Protein 3K0Z (pdb70)

Nearest PDB structures (foldseek):
  3k0z-assembly1_B  TM=1.005E+00  e=1.960E-31  Bacillus cereus ATCC 10987
  6hnm-assembly1_A  TM=8.916E-01  e=8.070E-10  Streptomyces antibioticus
  2bng-assembly1_B  TM=7.721E-01  e=1.526E-07  Mycobacterium tuberculosis H37Rv
  2bng-assembly1_C-2  TM=7.453E-01  e=5.748E-07  Mycobacterium tuberculosis H37Rv
  2k54-assembly1_A  TM=8.016E-01  e=1.352E-05  Agrobacterium fabrum str. C58

Solvent-accessible surface area: 13770 Å² total

Foldseek 3Di:
DADEDPPQDAPEEADPVQDNVRRNLVNLVVLLQVCLFPVPLVSLVVRAPQQEAEPAAPVPQDTGSVSSSVVSVVVCVQFVFKGKHWHYWYYDDQKIKTKMWMWGDGDPFIDIWIKIKIFGHDPSHTRYIYMDTPVVSRCVRNVNHD/DADEDPPQDAPEEEDVVADNVRRNLVNLVVLVQSCLFPVPLVSLVVRAPQQEAEPAQPPPQDGGSSSSNVVSVVVCVQFVNKGKHWHYWYYDDQKIKTKIWIWGDRPPFTAIWIKIKMFGHDPSHTRYIYMDIPVVSRCVRSVNHD

CATH classification: 3.10.450.50

B-factor: mean 25.44, std 9.12, range [4.64, 91.39]

Sequence (292 aa):
EVQLLKEPKPKKATIIDPSLSQKEATEVHAAQRFYAFWDTGKEELIPQTVTENNFFDHTLPKGRPQGTEEGLKFAAQNFRKIVPNIHCEIEDLLVVGDKVTARLSFTGTHNDKKIDFFAIDILHVKDGKITEDWHLEDNLTLKQQLGLIAEVQLLKEPKKPKATIDPSLSQKEATEVHAAQRFYAFWDTGKEELIPQTVTENFFDHTLPKGRPQGTEGLKFAAQNFRKIVPNIHCEIEDLLVVGDDKVTARLSFTGTHNDKKIDFFAIDILHVKKDGKITEDWHLEDNLTLKQQLGLIA

Radius of gyration: 19.05 Å; Cα contacts (8 Å, |Δi|>4): 603; chains: 2; bounding box: 42×52×50 Å

Secondary structure (DSSP, 8-state):
---PPP-------B-TTS-HHHHH--HHHHHHHHHHHH--GGGHHHHEEEEEEESSPPTTPPSSHHHHHHHHHHHHTT--SEEEEEEEEEEETTEEEEEEEEEEEETTEEEEEEEEEEEEEETTEEEEEEEEE-HHHHHHHTTS--/---PPP-------B-TTS-HHHHH--HHHHHHHHHHHH--TTHHHHHEEEEEEETT--TTPPSSHHHHHHHHHHHHHH-TT-EEEEEEEEEETTEEEEEEEEEEEETTEEEEEEEEEEEEEETTEEEEEEEEE-HHHHHHHTTS--

Structure (mmCIF, N/CA/C/O backbone):
data_3K0Z
#
_entry.id   3K0Z
#
_cell.length_a   37.829
_cell.length_b   77.414
_cell.length_c   109.020
_cell.angle_alpha   90.000
_cell.angle_beta   90.000
_cell.angle_gamma   90.000
#
_symmetry.space_group_name_H-M   'P 21 21 21'
#
loop_
_entity.id
_entity.type
_entity.pdbx_description
1 polymer 'Putative polyketide cyclase'
2 non-polymer '2-[N-CYCLOHEXYLAMINO]ETHANE SULFONIC ACID'
3 water water
#
loop_
_atom_site.group_PDB
_atom_site.id
_atom_site.type_symbol
_atom_site.label_atom_id
_atom_site.label_alt_id
_atom_site.label_comp_id
_atom_site.label_asym_id
_atom_site.label_entity_id
_atom_site.label_seq_id
_atom_site.pdbx_PDB_ins_code
_atom_site.Cartn_x
_atom_site.Cartn_y
_atom_site.Cartn_z
_atom_site.occupancy
_atom_site.B_iso_or_equiv
_atom_site.auth_seq_id
_atom_site.auth_comp_id
_atom_site.auth_asym_id
_atom_site.auth_atom_id
_atom_site.pdbx_PDB_model_num
ATOM 1 N N . GLU A 1 9 ? 29.745 67.875 27.681 1.00 45.50 28 GLU A N 1
ATOM 2 C CA . GLU A 1 9 ? 29.581 67.506 26.226 1.00 45.34 28 GLU A CA 1
ATOM 3 C C . GLU A 1 9 ? 28.723 66.267 25.945 1.00 41.32 28 GLU A C 1
ATOM 4 O O . GLU A 1 9 ? 28.720 65.302 26.708 1.00 41.41 28 GLU A O 1
ATOM 8 N N . VAL A 1 10 ? 28.020 66.291 24.820 1.00 36.88 29 VAL A N 1
ATOM 9 C CA . VAL A 1 10 ? 27.224 65.160 24.419 1.00 33.99 29 VAL A CA 1
ATOM 10 C C . VAL A 1 10 ? 28.010 64.268 23.456 1.00 29.85 29 VAL A C 1
ATOM 11 O O . VAL A 1 10 ? 28.573 64.713 22.461 1.00 25.03 29 VAL A O 1
ATOM 15 N N . GLN A 1 11 ? 27.997 62.980 23.743 1.00 26.29 30 GLN A N 1
ATOM 16 C CA . GLN A 1 11 ? 28.572 62.000 22.858 1.00 25.56 30 GLN A CA 1
ATOM 17 C C . GLN A 1 11 ? 27.515 61.615 21.831 1.00 25.76 30 GLN A C 1
ATOM 18 O O . GLN A 1 11 ? 26.493 60.980 22.169 1.00 25.64 30 GLN A O 1
ATOM 24 N N . LEU A 1 12 ? 27.762 61.992 20.580 1.00 22.00 31 LEU A N 1
ATOM 25 C CA . LEU A 1 12 ? 26.817 61.772 19.509 1.00 21.40 31 LEU A CA 1
ATOM 26 C C . LEU A 1 12 ? 26.803 60.332 19.024 1.00 21.19 31 LEU A C 1
ATOM 27 O O . LEU A 1 12 ? 27.831 59.645 19.078 1.00 20.90 31 LEU A O 1
ATOM 32 N N . LEU A 1 13 ? 25.642 59.905 18.513 1.00 19.62 32 LEU A N 1
ATOM 33 C CA . LEU A 1 13 ? 25.503 58.591 17.929 1.00 19.69 32 LEU A CA 1
ATOM 34 C C . LEU A 1 13 ? 26.152 58.599 16.553 1.00 21.37 32 LEU A C 1
ATOM 35 O O . LEU A 1 13 ? 26.050 59.573 15.785 1.00 19.63 32 LEU A O 1
ATOM 40 N N . LYS A 1 14 ? 26.887 57.531 16.277 1.00 24.97 33 LYS A N 1
ATOM 41 C CA . LYS A 1 14 ? 27.576 57.378 15.007 1.00 23.99 33 LYS A CA 1
ATOM 42 C C . LYS A 1 14 ? 26.593 56.833 14.002 1.00 24.00 33 LYS A C 1
ATOM 43 O O . LYS A 1 14 ? 25.540 56.293 14.353 1.00 24.35 33 LYS A O 1
ATOM 46 N N . GLU A 1 15 ? 26.916 57.074 12.735 1.00 22.93 34 GLU A N 1
ATOM 47 C CA . GLU A 1 15 ? 26.154 56.605 11.609 1.00 24.79 34 GLU A CA 1
ATOM 48 C C . GLU A 1 15 ? 24.725 57.197 11.523 1.00 22.10 34 GLU A C 1
ATOM 49 O O . GLU A 1 15 ? 23.846 56.608 10.919 1.00 23.97 34 GLU A O 1
ATOM 63 N N . PRO A 1 17 ? 22.880 61.425 11.303 1.00 19.30 36 PRO A N 1
ATOM 64 C CA . PRO A 1 17 ? 23.262 62.822 11.107 1.00 19.94 36 PRO A CA 1
ATOM 65 C C . PRO A 1 17 ? 23.777 63.485 12.378 1.00 20.36 36 PRO A C 1
ATOM 66 O O . PRO A 1 17 ? 23.168 63.302 13.449 1.00 21.08 36 PRO A O 1
ATOM 70 N N . LYS A 1 18 ? 24.919 64.169 12.258 1.00 20.28 37 LYS A N 1
ATOM 71 C CA . LYS A 1 18 ? 25.539 64.883 13.355 1.00 20.62 37 LYS A CA 1
ATOM 72 C C . LYS A 1 18 ? 25.326 66.368 13.204 1.00 21.73 37 LYS A C 1
ATOM 73 O O . LYS A 1 18 ? 25.545 66.950 12.139 1.00 22.87 37 LYS A O 1
ATOM 79 N N . PRO A 1 19 ? 24.851 67.002 14.266 1.00 23.11 38 PRO A N 1
ATOM 80 C CA . PRO A 1 19 ? 24.670 68.450 14.168 1.00 22.06 38 PRO A CA 1
ATOM 81 C C . PRO A 1 19 ? 25.965 69.168 13.859 1.00 21.71 38 PRO A C 1
ATOM 82 O O . PRO A 1 19 ? 26.993 68.846 14.444 1.00 22.49 38 PRO A O 1
ATOM 86 N N A LYS A 1 20 ? 25.916 70.119 12.926 0.50 21.31 39 LYS A N 1
ATOM 87 N N B LYS A 1 20 ? 25.893 70.135 12.952 0.50 20.63 39 LYS A N 1
ATOM 88 C CA A LYS A 1 20 ? 27.066 70.901 12.566 0.50 21.88 39 LYS A CA 1
ATOM 89 C CA B LYS A 1 20 ? 27.024 70.901 12.534 0.50 20.40 39 LYS A CA 1
ATOM 90 C C A LYS A 1 20 ? 27.356 71.964 13.625 0.50 21.02 39 LYS A C 1
ATOM 91 C C B LYS A 1 20 ? 27.322 72.032 13.543 0.50 20.33 39 LYS A C 1
ATOM 92 O O A LYS A 1 20 ? 28.504 72.387 13.772 0.50 19.70 39 LYS A O 1
ATOM 93 O O B LYS A 1 20 ? 28.436 72.563 13.580 0.50 18.85 39 LYS A O 1
ATOM 104 N N . ALA A 1 21 ? 26.318 72.394 14.337 1.00 20.39 40 ALA A N 1
ATOM 105 C CA . ALA A 1 21 ? 26.428 73.358 15.452 1.00 21.25 40 ALA A CA 1
ATOM 106 C C . ALA A 1 21 ? 25.356 72.988 16.476 1.00 20.70 40 ALA A C 1
ATOM 107 O O . ALA A 1 21 ? 24.310 72.432 16.117 1.00 22.09 40 ALA A O 1
ATOM 117 N N . THR A 1 23 ? 23.686 74.273 20.565 1.00 18.41 42 THR A N 1
ATOM 118 C CA . THR A 1 23 ? 23.648 74.992 21.798 1.00 19.82 42 THR A CA 1
ATOM 119 C C . THR A 1 23 ? 22.808 74.177 22.795 1.00 20.84 42 THR A C 1
ATOM 120 O O . THR A 1 23 ? 21.624 73.879 22.560 1.00 19.94 42 THR A O 1
ATOM 124 N N A ILE A 1 24 ? 23.430 73.805 23.905 0.50 20.42 43 ILE A N 1
ATOM 125 N N B ILE A 1 24 ? 23.446 73.815 23.905 0.50 21.22 43 ILE A N 1
ATOM 126 C CA A ILE A 1 24 ? 22.742 73.058 24.944 0.50 18.03 43 ILE A CA 1
ATOM 127 C CA B ILE A 1 24 ? 22.866 73.007 24.981 0.50 19.78 43 ILE A CA 1
ATOM 128 C C A ILE A 1 24 ? 22.685 73.804 26.282 0.50 20.24 43 ILE A C 1
ATOM 129 C C B ILE A 1 24 ? 22.694 73.854 26.271 0.50 21.02 43 ILE A C 1
ATOM 130 O O A ILE A 1 24 ? 23.703 74.228 26.828 0.50 20.29 43 ILE A O 1
ATOM 131 O O B ILE A 1 24 ? 23.658 74.441 26.756 0.50 21.54 43 ILE A O 1
ATOM 140 N N . ASP A 1 25 ? 21.466 73.926 26.789 1.00 19.02 44 ASP A N 1
ATOM 141 C CA . ASP A 1 25 ? 21.153 74.495 28.119 1.00 19.69 44 ASP A CA 1
ATOM 142 C C . ASP A 1 25 ? 22.077 73.825 29.153 1.00 21.19 44 ASP A C 1
ATOM 143 O O . ASP A 1 25 ? 22.027 72.617 29.316 1.00 20.09 44 ASP A O 1
ATOM 148 N N . PRO A 1 26 ? 22.945 74.606 29.814 1.00 19.38 45 PRO A N 1
ATOM 149 C CA . PRO A 1 26 ? 23.896 74.097 30.809 1.00 21.21 45 PRO A CA 1
ATOM 150 C C . PRO A 1 26 ? 23.294 73.439 32.036 1.00 20.26 45 PRO A C 1
ATOM 151 O O . PRO A 1 26 ? 23.973 72.691 32.724 1.00 19.45 45 PRO A O 1
ATOM 155 N N . SER A 1 27 ? 22.022 73.701 32.284 1.00 21.42 46 SER A N 1
ATOM 156 C CA . SER A 1 27 ? 21.339 73.197 33.440 1.00 21.95 46 SER A CA 1
ATOM 157 C C . SER A 1 27 ? 20.896 71.765 33.231 1.00 19.71 46 SER A C 1
ATOM 158 O O . SER A 1 27 ? 20.639 71.083 34.199 1.00 22.56 46 SER A O 1
ATOM 161 N N . LEU A 1 28 ? 20.834 71.289 31.987 1.00 21.14 47 LEU A N 1
ATOM 162 C CA . LEU A 1 28 ? 20.463 69.891 31.730 1.00 18.87 47 LEU A CA 1
ATOM 163 C C . LEU A 1 28 ? 21.626 68.991 32.167 1.00 19.77 47 LEU A C 1
ATOM 164 O O . LEU A 1 28 ? 22.776 69.324 31.932 1.00 15.96 47 LEU A O 1
ATOM 169 N N . SER A 1 29 ? 21.320 67.865 32.804 1.00 18.40 48 SER A N 1
ATOM 170 C CA . SER A 1 29 ? 22.332 66.874 33.124 1.00 18.44 48 SER A CA 1
ATOM 171 C C . SER A 1 29 ? 22.867 66.283 31.825 1.00 17.40 48 SER A C 1
ATOM 172 O O . SER A 1 29 ? 22.212 66.330 30.766 1.00 16.31 48 SER A O 1
ATOM 175 N N . GLN A 1 30 ? 24.057 65.712 31.894 1.00 18.21 49 GLN A N 1
ATOM 176 C CA . GLN A 1 30 ? 24.592 65.015 30.734 1.00 17.44 49 GLN A CA 1
ATOM 177 C C . GLN A 1 30 ? 23.624 64.031 30.146 1.00 15.70 49 GLN A C 1
ATOM 178 O O . GLN A 1 30 ? 23.506 63.947 28.937 1.00 16.01 49 GLN A O 1
ATOM 184 N N . LYS A 1 31 ? 23.004 63.228 30.999 1.00 18.55 50 LYS A N 1
ATOM 185 C CA . LYS A 1 31 ? 22.056 62.233 30.545 1.00 18.45 50 LYS A CA 1
ATOM 186 C C . LYS A 1 31 ? 20.860 62.907 29.895 1.00 20.24 50 LYS A C 1
ATOM 187 O O . LYS A 1 31 ? 20.433 62.475 28.828 1.00 18.13 50 LYS A O 1
ATOM 193 N N . GLU A 1 32 ? 20.318 63.964 30.498 1.00 19.33 51 GLU A N 1
ATOM 194 C CA . GLU A 1 32 ? 19.138 64.636 29.866 1.00 21.32 51 GLU A CA 1
ATOM 195 C C . GLU A 1 32 ? 19.492 65.230 28.516 1.00 18.61 51 GLU A C 1
ATOM 196 O O . GLU A 1 32 ? 18.753 65.099 27.529 1.00 23.44 51 GLU A O 1
ATOM 202 N N . ALA A 1 33 ? 20.620 65.908 28.442 1.00 17.53 52 ALA A N 1
ATOM 203 C CA . ALA A 1 33 ? 21.038 66.502 27.163 1.00 15.75 52 ALA A CA 1
ATOM 204 C C . ALA A 1 33 ? 21.275 65.428 26.081 1.00 18.55 52 ALA A C 1
ATOM 205 O O . ALA A 1 33 ? 20.892 65.604 24.921 1.00 20.20 52 ALA A O 1
ATOM 207 N N . THR A 1 34 ? 21.886 64.327 26.473 1.00 19.85 53 THR A N 1
ATOM 208 C CA . THR A 1 34 ? 22.236 63.254 25.526 1.00 21.97 53 THR A CA 1
ATOM 209 C C . THR A 1 34 ? 20.984 62.592 24.979 1.00 23.17 53 THR A C 1
ATOM 210 O O . THR A 1 34 ? 20.901 62.311 23.791 1.00 23.71 53 THR A O 1
ATOM 214 N N . GLU A 1 35 ? 19.998 62.331 25.837 1.00 23.49 54 GLU A N 1
ATOM 215 C CA . GLU A 1 35 ? 18.823 61.657 25.312 1.00 24.33 54 GLU A CA 1
ATOM 216 C C . GLU A 1 35 ? 17.978 62.560 24.355 1.00 22.72 54 GLU A C 1
ATOM 217 O O . GLU A 1 35 ? 17.342 62.080 23.419 1.00 21.96 54 GLU A O 1
ATOM 231 N N . VAL A 1 37 ? 19.420 64.973 22.373 1.00 18.30 56 VAL A N 1
ATOM 232 C CA . VAL A 1 37 ? 20.213 65.055 21.126 1.00 18.25 56 VAL A CA 1
ATOM 233 C C . VAL A 1 37 ? 20.062 63.748 20.333 1.00 18.45 56 VAL A C 1
ATOM 234 O O . VAL A 1 37 ? 19.855 63.771 19.126 1.00 18.19 56 VAL A O 1
ATOM 238 N N . HIS A 1 38 ? 20.108 62.608 21.024 1.00 17.84 57 HIS A N 1
ATOM 239 C CA . HIS A 1 38 ? 19.975 61.313 20.382 1.00 16.96 57 HIS A CA 1
ATOM 240 C C . HIS A 1 38 ? 18.599 61.141 19.747 1.00 19.96 57 HIS A C 1
ATOM 241 O O . HIS A 1 38 ? 18.496 60.560 18.687 1.00 21.11 57 HIS A O 1
ATOM 248 N N . ALA A 1 39 ? 17.551 61.655 20.363 1.00 18.83 58 ALA A N 1
ATOM 249 C CA . ALA A 1 39 ? 16.214 61.550 19.743 1.00 20.37 58 ALA A CA 1
ATOM 250 C C . ALA A 1 39 ? 16.211 62.342 18.451 1.00 18.59 58 ALA A C 1
ATOM 251 O O . ALA A 1 39 ? 15.666 61.918 17.427 1.00 19.10 58 ALA A O 1
ATOM 253 N N . ALA A 1 40 ? 16.831 63.507 18.488 1.00 19.96 59 ALA A N 1
ATOM 254 C CA . ALA A 1 40 ? 16.933 64.341 17.272 1.00 19.64 59 ALA A CA 1
ATOM 255 C C . ALA A 1 40 ? 17.723 63.619 16.215 1.00 21.39 59 ALA A C 1
ATOM 256 O O . ALA A 1 40 ? 17.310 63.604 15.081 1.00 16.82 59 ALA A O 1
ATOM 258 N N . GLN A 1 41 ? 18.849 62.997 16.588 1.00 21.38 60 GLN A N 1
ATOM 259 C CA . GLN A 1 41 ? 19.658 62.289 15.615 1.00 21.73 60 GLN A CA 1
ATOM 260 C C . GLN A 1 41 ? 18.874 61.147 14.947 1.00 18.37 60 GLN A C 1
ATOM 261 O O . GLN A 1 41 ? 18.947 60.967 13.719 1.00 20.79 60 GLN A O 1
ATOM 267 N N . ARG A 1 42 ? 18.109 60.397 15.745 1.00 21.54 61 ARG A N 1
ATOM 268 C CA . ARG A 1 42 ? 17.330 59.272 15.217 1.00 18.10 61 ARG A CA 1
ATOM 269 C C . ARG A 1 42 ? 16.214 59.771 14.344 1.00 17.49 61 ARG A C 1
ATOM 270 O O . ARG A 1 42 ? 15.884 59.145 13.376 1.00 17.38 61 ARG A O 1
ATOM 278 N N . PHE A 1 43 ? 15.592 60.876 14.724 1.00 17.99 62 PHE A N 1
ATOM 279 C CA . PHE A 1 43 ? 14.529 61.460 13.956 1.00 18.42 62 PHE A CA 1
ATOM 280 C C . PHE A 1 43 ? 15.068 61.894 12.588 1.00 20.06 62 PHE A C 1
ATOM 281 O O . PHE A 1 43 ? 14.447 61.587 11.559 1.00 16.78 62 PHE A O 1
ATOM 289 N N . TYR A 1 44 ? 16.211 62.578 12.542 1.00 19.68 63 TYR A N 1
ATOM 290 C CA . TYR A 1 44 ? 16.759 62.963 11.220 1.00 17.83 63 TYR A CA 1
ATOM 291 C C . TYR A 1 44 ? 17.437 61.790 10.476 1.00 17.46 63 TYR A C 1
ATOM 292 O O . TYR A 1 44 ? 17.480 61.821 9.245 1.00 18.25 63 TYR A O 1
ATOM 301 N N . ALA A 1 45 ? 17.911 60.765 11.184 1.00 19.40 64 ALA A N 1
ATOM 302 C CA . ALA A 1 45 ? 18.303 59.488 10.523 1.00 18.59 64 ALA A CA 1
ATOM 303 C C . ALA A 1 45 ? 17.107 58.881 9.771 1.00 20.63 64 ALA A C 1
ATOM 304 O O . ALA A 1 45 ? 17.255 58.390 8.664 1.00 18.97 64 ALA A O 1
ATOM 306 N N . PHE A 1 46 ? 15.928 58.917 10.386 1.00 20.12 65 PHE A N 1
ATOM 307 C CA . PHE A 1 46 ? 14.761 58.397 9.739 1.00 19.35 65 PHE A CA 1
ATOM 308 C C . PHE A 1 46 ? 14.461 59.226 8.486 1.00 19.94 65 PHE A C 1
ATOM 309 O O . PHE A 1 46 ? 14.262 58.683 7.405 1.00 21.57 65 PHE A O 1
ATOM 317 N N . TRP A 1 47 ? 14.429 60.546 8.613 1.00 20.69 66 TRP A N 1
ATOM 318 C CA . TRP A 1 47 ? 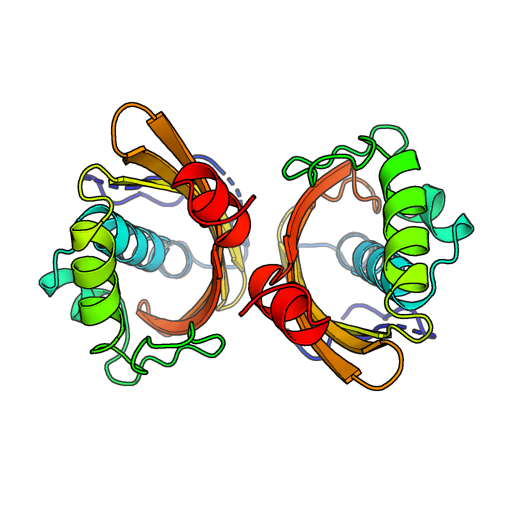14.172 61.359 7.419 1.00 19.48 66 TRP A CA 1
ATOM 319 C C . TRP A 1 47 ? 15.247 61.155 6.362 1.00 23.66 66 TRP A C 1
ATOM 320 O O . TRP A 1 47 ? 14.938 61.222 5.167 1.00 21.86 66 TRP A O 1
ATOM 331 N N . ASP A 1 48 ? 16.495 60.900 6.772 1.00 19.26 67 ASP A N 1
ATOM 332 C CA . ASP A 1 48 ? 17.553 60.680 5.783 1.00 20.71 67 ASP A CA 1
ATOM 333 C C . ASP A 1 48 ? 17.442 59.312 5.104 1.00 22.61 67 ASP A C 1
ATOM 334 O O . ASP A 1 48 ? 17.757 59.190 3.926 1.00 22.78 67 ASP A O 1
ATOM 339 N N . THR A 1 49 ? 16.989 58.296 5.845 1.00 23.01 68 THR A N 1
ATOM 340 C CA . THR A 1 49 ? 17.011 56.905 5.386 1.00 23.93 68 THR A CA 1
ATOM 341 C C . THR A 1 49 ? 15.672 56.233 5.076 1.00 24.18 68 THR A C 1
ATOM 342 O O . THR A 1 49 ? 15.620 55.303 4.250 1.00 20.41 68 THR A O 1
ATOM 346 N N . GLY A 1 50 ? 14.599 56.667 5.724 1.00 24.51 69 GLY A N 1
ATOM 347 C CA . GLY A 1 50 ? 13.321 55.968 5.611 1.00 22.00 69 GLY A CA 1
ATOM 348 C C . GLY A 1 50 ? 13.272 54.662 6.386 1.00 21.18 69 GLY A C 1
ATOM 349 O O . GLY A 1 50 ? 12.352 53.893 6.191 1.00 19.95 69 GLY A O 1
ATOM 350 N N . LYS A 1 51 ? 14.245 54.378 7.252 1.00 22.67 70 LYS A N 1
ATOM 351 C CA . LYS A 1 51 ? 14.248 53.114 8.022 1.00 21.41 70 LYS A CA 1
ATOM 352 C C . LYS A 1 51 ? 13.179 53.142 9.105 1.00 20.56 70 LYS A C 1
ATOM 353 O O . LYS A 1 51 ? 13.385 53.748 10.188 1.00 21.13 70 LYS A O 1
ATOM 356 N N . GLU A 1 52 ? 12.039 52.509 8.828 1.00 21.43 71 GLU A N 1
ATOM 357 C CA . GLU A 1 52 ? 10.882 52.548 9.737 1.00 20.63 71 GLU A CA 1
ATOM 358 C C . GLU A 1 52 ? 11.109 51.962 11.131 1.00 21.49 71 GLU A C 1
ATOM 359 O O . GLU A 1 52 ? 10.429 52.348 12.057 1.00 21.74 71 GLU A O 1
ATOM 365 N N . GLU A 1 53 ? 12.105 51.097 11.294 1.00 19.06 72 GLU A N 1
ATOM 366 C CA . GLU A 1 53 ? 12.409 50.550 12.606 1.00 19.35 72 GLU A CA 1
ATOM 367 C C . GLU A 1 53 ? 12.909 51.630 13.587 1.00 18.74 72 GLU A C 1
ATOM 368 O O . GLU A 1 53 ? 12.876 51.427 14.794 1.00 17.41 72 GLU A O 1
ATOM 374 N N . LEU A 1 54 ? 13.323 52.782 13.072 1.00 17.98 73 LEU A N 1
ATOM 375 C CA . LEU A 1 54 ? 13.738 53.916 13.933 1.00 17.92 73 LEU A CA 1
ATOM 376 C C . LEU A 1 54 ? 12.561 54.558 14.638 1.00 17.69 73 LEU A C 1
ATOM 377 O O . LEU A 1 54 ? 12.674 55.135 15.744 1.00 17.80 73 LEU A O 1
ATOM 382 N N . ILE A 1 55 ? 11.407 54.506 14.008 1.00 19.85 74 ILE A N 1
ATOM 383 C CA . ILE A 1 55 ? 10.242 55.235 14.551 1.00 18.91 74 ILE A CA 1
ATOM 384 C C . ILE A 1 55 ? 9.893 54.918 16.019 1.00 18.91 74 ILE A C 1
ATOM 385 O O . ILE A 1 55 ? 9.846 55.816 16.861 1.00 21.55 74 ILE A O 1
ATOM 390 N N . PRO A 1 56 ? 9.669 53.654 16.353 1.00 20.90 75 PRO A N 1
ATOM 391 C CA . PRO A 1 56 ? 9.411 53.410 17.749 1.00 21.10 75 PRO A CA 1
ATOM 392 C C . PRO A 1 56 ? 10.590 53.666 18.695 1.00 21.14 75 PRO A C 1
ATOM 393 O O . PRO A 1 56 ? 10.398 53.667 19.914 1.00 19.87 75 PRO A O 1
ATOM 397 N N . GLN A 1 57 ? 11.803 53.855 18.177 1.00 18.70 76 GLN A N 1
ATOM 398 C CA . GLN A 1 57 ? 12.899 54.192 19.065 1.00 19.01 76 GLN A CA 1
ATOM 399 C C . GLN A 1 57 ? 12.986 55.703 19.258 1.00 21.30 76 GLN A C 1
ATOM 400 O O . GLN A 1 57 ? 13.779 56.174 20.071 1.00 20.77 76 GLN A O 1
ATOM 406 N N . THR A 1 58 ? 12.190 56.460 18.496 1.00 21.91 77 THR A N 1
ATOM 407 C CA . THR A 1 58 ? 12.379 57.916 18.392 1.00 20.70 77 THR A CA 1
ATOM 408 C C . THR A 1 58 ? 11.182 58.738 18.855 1.00 20.54 77 THR A C 1
ATOM 409 O O . THR A 1 58 ? 11.367 59.760 19.544 1.00 17.45 77 THR A O 1
ATOM 413 N N . VAL A 1 59 ? 9.982 58.309 18.471 1.00 18.33 78 VAL A N 1
ATOM 414 C CA . VAL A 1 59 ? 8.752 58.991 18.834 1.00 20.41 78 VAL A CA 1
ATOM 415 C C . VAL A 1 59 ? 7.845 58.094 19.676 1.00 20.85 78 VAL A C 1
ATOM 416 O O . VAL A 1 59 ? 7.954 56.882 19.615 1.00 18.71 78 VAL A O 1
ATOM 420 N N . THR A 1 60 ? 6.965 58.700 20.469 1.00 21.58 79 THR A N 1
ATOM 421 C CA . THR A 1 60 ? 6.039 57.943 21.296 1.00 22.17 79 THR A CA 1
ATOM 422 C C . THR A 1 60 ? 4.915 57.443 20.407 1.00 22.91 79 THR A C 1
ATOM 423 O O . THR A 1 60 ? 4.664 57.971 19.320 1.00 21.32 79 THR A O 1
ATOM 427 N N . GLU A 1 61 ? 4.201 56.429 20.877 1.00 21.20 80 GLU A N 1
ATOM 428 C CA . GLU A 1 61 ? 3.203 55.793 20.011 1.00 21.77 80 GLU A CA 1
ATOM 429 C C . GLU A 1 61 ? 2.091 56.764 19.650 1.00 21.43 80 GLU A C 1
ATOM 430 O O . GLU A 1 61 ? 1.497 56.616 18.617 1.00 21.55 80 GLU A O 1
ATOM 433 N N A ASN A 1 62 ? 1.864 57.760 20.510 0.50 20.41 81 ASN A N 1
ATOM 434 N N B ASN A 1 62 ? 1.833 57.732 20.521 0.50 21.32 81 ASN A N 1
ATOM 435 C CA A ASN A 1 62 ? 0.852 58.794 20.327 0.50 20.76 81 ASN A CA 1
ATOM 436 C CA B ASN A 1 62 ? 0.823 58.764 20.303 0.50 22.15 81 ASN A CA 1
ATOM 437 C C A ASN A 1 62 ? 1.387 60.118 19.784 0.50 20.99 81 ASN A C 1
ATOM 438 C C B ASN A 1 62 ? 1.389 60.110 19.801 0.50 21.82 81 ASN A C 1
ATOM 439 O O A ASN A 1 62 ? 0.753 61.169 19.955 0.50 20.43 81 ASN A O 1
ATOM 440 O O B ASN A 1 62 ? 0.783 61.165 20.028 0.50 21.36 81 ASN A O 1
ATOM 449 N N . PHE A 1 63 ? 2.540 60.052 19.114 1.00 19.97 82 PHE A N 1
ATOM 450 C CA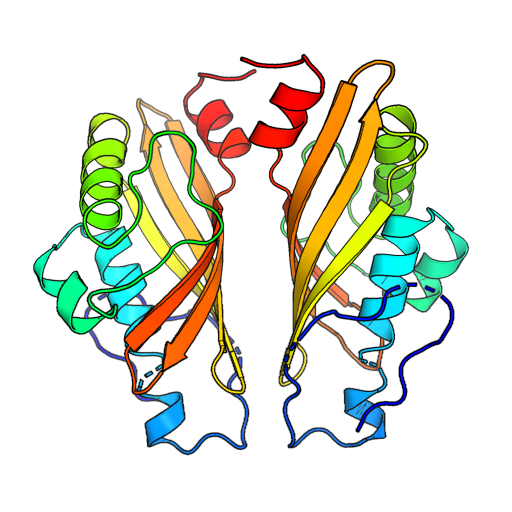 . PHE A 1 63 ? 3.168 61.215 18.465 1.00 20.47 82 PHE A CA 1
ATOM 451 C C . PHE A 1 63 ? 2.175 62.058 17.659 1.00 18.67 82 PHE A C 1
ATOM 452 O O . PHE A 1 63 ? 1.375 61.509 16.906 1.00 17.25 82 PHE A O 1
ATOM 460 N N . PHE A 1 64 ? 2.237 63.378 17.814 1.00 16.56 83 PHE A N 1
ATOM 461 C CA . PHE A 1 64 ? 1.266 64.271 17.207 1.00 17.95 83 PHE A CA 1
ATOM 462 C C . PHE A 1 64 ? 1.970 65.473 16.537 1.00 19.25 83 PHE A C 1
ATOM 463 O O . PHE A 1 64 ? 2.762 66.214 17.167 1.00 19.56 83 PHE A O 1
ATOM 471 N N . ASP A 1 65 ? 1.710 65.624 15.248 1.00 19.53 84 ASP A N 1
ATOM 472 C CA . ASP A 1 65 ? 2.237 66.732 14.462 1.00 19.77 84 ASP A CA 1
ATOM 473 C C . ASP A 1 65 ? 1.200 67.853 14.522 1.00 18.07 84 ASP A C 1
ATOM 474 O O . ASP A 1 65 ? 0.062 67.716 14.033 1.00 18.50 84 ASP A O 1
ATOM 479 N N . HIS A 1 66 ? 1.577 68.958 15.150 1.00 18.59 85 HIS A N 1
ATOM 480 C CA . HIS A 1 66 ? 0.728 70.131 15.197 1.00 19.63 85 HIS A CA 1
ATOM 481 C C . HIS A 1 66 ? 0.653 70.917 13.912 1.00 23.24 85 HIS A C 1
ATOM 482 O O . HIS A 1 66 ? -0.171 71.817 13.816 1.00 21.95 85 HIS A O 1
ATOM 489 N N . THR A 1 67 ? 1.504 70.607 12.931 1.00 22.31 86 THR A N 1
ATOM 490 C CA . THR A 1 67 ? 1.583 71.403 11.708 1.00 20.31 86 THR A CA 1
ATOM 491 C C . THR A 1 67 ? 1.640 70.446 10.499 1.00 21.20 86 THR A C 1
ATOM 492 O O . THR A 1 67 ? 2.591 70.419 9.738 1.00 21.97 86 THR A O 1
ATOM 496 N N . LEU A 1 68 ? 0.571 69.683 10.332 1.00 21.81 87 LEU A N 1
ATOM 497 C CA . LEU A 1 68 ? 0.577 68.524 9.469 1.00 23.81 87 LEU A CA 1
ATOM 498 C C . LEU A 1 68 ? 0.450 68.992 8.043 1.00 27.63 87 LEU A C 1
ATOM 499 O O . LEU A 1 68 ? -0.508 69.679 7.747 1.00 29.88 87 LEU A O 1
ATOM 504 N N . PRO A 1 69 ? 1.448 68.705 7.163 1.00 30.90 88 PRO A N 1
ATOM 505 C CA . PRO A 1 69 ? 1.293 69.068 5.745 1.00 33.52 88 PRO A CA 1
ATOM 506 C C . PRO A 1 69 ? 0.002 68.525 5.122 1.00 34.63 88 PRO A C 1
ATOM 507 O O . PRO A 1 69 ? -0.511 67.482 5.567 1.00 31.68 88 PRO A O 1
ATOM 511 N N . LYS A 1 70 ? -0.577 69.259 4.157 1.00 38.21 89 LYS A N 1
ATOM 512 C CA . LYS A 1 70 ? -1.841 68.791 3.561 1.00 38.81 89 LYS A CA 1
ATOM 513 C C . LYS A 1 70 ? -1.519 67.454 2.911 1.00 37.38 89 LYS A C 1
ATOM 514 O O . LYS A 1 70 ? -0.480 67.325 2.231 1.00 37.82 89 LYS A O 1
ATOM 516 N N . GLY A 1 71 ? -2.373 66.469 3.175 1.00 36.23 90 GLY A N 1
ATOM 517 C CA . GLY A 1 71 ? -2.208 65.136 2.615 1.00 36.62 90 GLY A CA 1
ATOM 518 C C . GLY A 1 71 ? -1.456 64.160 3.513 1.00 35.66 90 GLY A C 1
ATOM 519 O O . GLY A 1 71 ? -1.539 62.944 3.309 1.00 37.13 90 GLY A O 1
ATOM 520 N N . ARG A 1 72 ? -0.709 64.664 4.491 1.00 29.52 91 ARG A N 1
ATOM 521 C CA . ARG A 1 72 ? 0.022 63.770 5.369 1.00 26.56 91 ARG A CA 1
ATOM 522 C C . ARG A 1 72 ? -0.918 63.278 6.471 1.00 25.36 91 ARG A C 1
ATOM 523 O O . ARG A 1 72 ? -1.553 64.078 7.124 1.00 26.56 91 ARG A O 1
ATOM 531 N N . PRO A 1 73 ? -1.009 61.954 6.669 1.00 26.49 92 PRO A N 1
ATOM 532 C CA . PRO A 1 73 ? -1.750 61.416 7.797 1.00 23.65 92 PRO A CA 1
ATOM 533 C C . PRO A 1 73 ? -1.159 61.850 9.135 1.00 24.35 92 PRO A C 1
ATOM 534 O O . PRO A 1 73 ? 0.048 62.054 9.247 1.00 20.95 92 PRO A O 1
ATOM 538 N N . GLN A 1 74 ? -2.001 61.945 10.151 1.00 22.00 93 GLN A N 1
ATOM 539 C CA . GLN A 1 74 ? -1.520 62.247 11.494 1.00 23.53 93 GLN A CA 1
ATOM 540 C C . GLN A 1 74 ? -0.762 61.031 12.051 1.00 24.60 93 GLN A C 1
ATOM 541 O O . GLN A 1 74 ? -0.981 59.901 11.609 1.00 24.54 93 GLN A O 1
ATOM 547 N N . GLY A 1 75 ? 0.176 61.289 12.961 1.00 20.95 94 GLY A N 1
ATOM 548 C CA . GLY A 1 75 ? 0.823 60.244 13.748 1.00 19.68 94 GLY A CA 1
ATOM 549 C C . GLY A 1 75 ? 1.991 59.521 13.136 1.00 19.65 94 GLY A C 1
ATOM 550 O O . GLY A 1 75 ? 2.519 59.909 12.080 1.00 19.70 94 GLY A O 1
ATOM 551 N N . THR A 1 76 ? 2.364 58.422 13.779 1.00 18.69 95 THR A N 1
ATOM 552 C CA . THR A 1 76 ? 3.460 57.604 13.280 1.00 18.79 95 THR A CA 1
ATOM 553 C C . THR A 1 76 ? 3.208 57.088 11.846 1.00 18.41 95 THR A C 1
ATOM 554 O O . THR A 1 76 ? 4.145 57.017 11.063 1.00 20.94 95 THR A O 1
ATOM 558 N N A GLU A 1 77 ? 1.959 56.786 11.484 0.70 18.15 96 GLU A N 1
ATOM 559 N N B GLU A 1 77 ? 1.960 56.754 11.520 0.30 18.08 96 GLU A N 1
ATOM 560 C CA A GLU A 1 77 ? 1.676 56.266 10.153 0.70 19.62 96 GLU A CA 1
ATOM 561 C CA B GLU A 1 77 ? 1.604 56.277 10.185 0.30 18.05 96 GLU A CA 1
ATOM 562 C C A GLU A 1 77 ? 1.963 57.337 9.088 0.70 20.19 96 GLU A C 1
ATOM 563 C C B GLU A 1 77 ? 1.965 57.326 9.116 0.30 18.93 96 GLU A C 1
ATOM 564 O O A GLU A 1 77 ? 2.319 57.023 7.946 0.70 19.30 96 GLU A O 1
ATOM 565 O O B GLU A 1 77 ? 2.341 56.986 7.991 0.30 18.58 96 GLU A O 1
ATOM 576 N N . GLY A 1 78 ? 1.857 58.597 9.488 1.00 18.37 97 GLY A N 1
ATOM 577 C CA . GLY A 1 78 ? 2.166 59.729 8.609 1.00 19.62 97 GLY A CA 1
ATOM 578 C C . GLY A 1 78 ? 3.649 59.947 8.386 1.00 18.61 97 GLY A C 1
ATOM 579 O O . GLY A 1 78 ? 4.045 60.494 7.345 1.00 18.29 97 GLY A O 1
ATOM 580 N N . LEU A 1 79 ? 4.473 59.559 9.359 1.00 17.32 98 LEU A N 1
ATOM 581 C CA . LEU A 1 79 ? 5.910 59.592 9.179 1.00 18.50 98 LEU A CA 1
ATOM 582 C C . LEU A 1 79 ? 6.351 58.594 8.079 1.00 19.60 98 LEU A C 1
ATOM 583 O O . LEU A 1 79 ? 7.180 58.887 7.225 1.00 20.59 98 LEU A O 1
ATOM 588 N N . LYS A 1 80 ? 5.790 57.408 8.152 1.0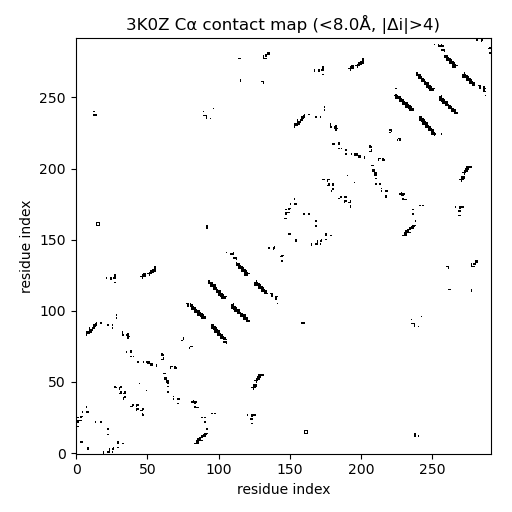0 20.58 99 LYS A N 1
ATOM 589 C CA . LYS A 1 80 ? 6.033 56.353 7.158 1.00 20.31 99 LYS A CA 1
ATOM 590 C C . LYS A 1 80 ? 5.544 56.753 5.777 1.00 19.31 99 LYS A C 1
ATOM 591 O O . LYS A 1 80 ? 6.200 56.479 4.763 1.00 20.39 99 LYS A O 1
ATOM 597 N N . PHE A 1 81 ? 4.362 57.355 5.739 1.00 20.37 100 PHE A N 1
ATOM 598 C CA . PHE A 1 81 ? 3.793 57.834 4.479 1.00 20.11 100 PHE A CA 1
ATOM 599 C C . PHE A 1 81 ? 4.696 58.850 3.803 1.00 17.03 100 PHE A C 1
ATOM 600 O O . PHE A 1 81 ? 5.022 58.707 2.637 1.00 18.70 100 PHE A O 1
ATOM 608 N N . ALA A 1 82 ? 5.121 59.855 4.556 1.00 17.54 101 ALA A N 1
ATOM 609 C CA . ALA A 1 82 ? 5.913 60.967 4.050 1.00 18.53 101 ALA A CA 1
ATOM 610 C C . ALA A 1 82 ? 7.270 60.552 3.472 1.00 19.70 101 ALA A C 1
ATOM 611 O O . ALA A 1 82 ? 7.690 61.064 2.407 1.00 19.05 101 ALA A O 1
ATOM 613 N N . ALA A 1 83 ? 7.955 59.662 4.167 1.00 18.61 102 ALA A N 1
ATOM 614 C CA . ALA A 1 83 ? 9.260 59.169 3.734 1.00 20.53 102 ALA A CA 1
ATOM 615 C C . ALA A 1 83 ? 9.147 58.459 2.370 1.00 23.33 102 ALA A C 1
ATOM 616 O O . ALA A 1 83 ? 9.945 58.695 1.475 1.00 20.58 102 ALA A O 1
ATOM 618 N N . GLN A 1 84 ? 8.146 57.599 2.220 1.00 23.94 103 GLN A N 1
ATOM 619 C CA . GLN A 1 84 ? 7.946 56.858 0.981 1.00 24.32 103 GLN A CA 1
ATOM 620 C C . GLN A 1 84 ? 7.441 57.757 -0.131 1.00 28.28 103 GLN A C 1
ATOM 621 O O . GLN A 1 84 ? 7.888 57.626 -1.273 1.00 21.64 103 GLN A O 1
ATOM 627 N N . ASN A 1 85 ? 6.522 58.682 0.222 1.00 25.63 104 ASN A N 1
ATOM 628 C CA . ASN A 1 85 ? 5.870 59.545 -0.748 1.00 24.38 104 ASN A CA 1
ATOM 629 C C . ASN A 1 85 ? 6.920 60.477 -1.372 1.00 25.54 104 ASN A C 1
ATOM 630 O O . ASN A 1 85 ? 6.989 60.612 -2.573 1.00 23.89 104 ASN A O 1
ATOM 635 N N . PHE A 1 86 ? 7.771 61.072 -0.545 1.00 21.36 105 PHE A N 1
ATOM 636 C CA . PHE A 1 86 ? 8.812 61.941 -1.052 1.00 22.64 105 PHE A CA 1
ATOM 637 C C . PHE A 1 86 ? 9.743 61.237 -2.071 1.00 21.76 105 PHE A C 1
ATOM 638 O O . PHE A 1 86 ? 10.044 61.783 -3.135 1.00 22.40 105 PHE A O 1
ATOM 646 N N . ARG A 1 87 ? 10.158 60.019 -1.770 1.00 21.99 106 ARG A N 1
ATOM 647 C CA . ARG A 1 87 ? 11.088 59.271 -2.634 1.00 22.31 106 ARG A CA 1
ATOM 648 C C . ARG A 1 87 ? 10.534 58.838 -3.977 1.00 22.84 106 ARG A C 1
ATOM 649 O O . ARG A 1 87 ? 11.290 58.517 -4.878 1.00 19.26 106 ARG A O 1
ATOM 657 N N . LYS A 1 88 ? 9.215 58.876 -4.136 1.00 22.09 107 LYS A N 1
ATOM 658 C CA . LYS A 1 88 ? 8.609 58.634 -5.428 1.00 23.81 107 LYS A CA 1
ATOM 659 C C . LYS A 1 88 ? 8.936 59.729 -6.485 1.00 23.87 107 LYS A C 1
ATOM 660 O O . LYS A 1 88 ? 8.925 59.450 -7.687 1.00 23.27 107 LYS A O 1
ATOM 666 N N . ILE A 1 89 ? 9.174 60.959 -6.029 1.00 22.12 108 ILE A N 1
ATOM 667 C CA . ILE A 1 89 ? 9.550 62.080 -6.886 1.00 25.03 108 ILE A CA 1
ATOM 668 C C . ILE A 1 89 ? 11.045 62.429 -6.798 1.00 24.14 108 ILE A C 1
ATOM 669 O O . ILE A 1 89 ? 11.651 62.739 -7.819 1.00 23.61 108 ILE A O 1
ATOM 674 N N . VAL A 1 90 ? 11.611 62.406 -5.589 1.00 21.41 109 VAL A N 1
ATOM 675 C CA . VAL A 1 90 ? 13.033 62.740 -5.355 1.00 23.02 109 VAL A CA 1
ATOM 676 C C . VAL A 1 90 ? 13.694 61.640 -4.536 1.00 21.22 109 VAL A C 1
ATOM 677 O O . VAL A 1 90 ? 13.934 61.819 -3.354 1.00 18.38 109 VAL A O 1
ATOM 681 N N . PRO A 1 91 ? 14.003 60.507 -5.174 1.00 19.90 110 PRO A N 1
ATOM 682 C CA . PRO A 1 91 ? 14.684 59.463 -4.425 1.00 21.73 110 PRO A CA 1
ATOM 683 C C . PRO A 1 91 ? 16.132 59.805 -4.059 1.00 21.69 110 PRO A C 1
ATOM 684 O O . PRO A 1 91 ? 16.624 59.302 -3.062 1.00 22.86 110 PRO A O 1
ATOM 688 N N . ASN A 1 92 ? 16.823 60.628 -4.848 1.00 19.73 111 ASN A N 1
ATOM 689 C CA . ASN A 1 92 ? 18.164 61.056 -4.457 1.00 18.88 111 ASN A CA 1
ATOM 690 C C . ASN A 1 92 ? 18.050 62.288 -3.551 1.00 20.59 111 ASN A C 1
ATOM 691 O O . ASN A 1 92 ? 18.168 63.439 -4.019 1.00 19.29 111 ASN A O 1
ATOM 696 N N . ILE A 1 93 ? 17.840 62.025 -2.265 1.00 18.71 112 ILE A N 1
ATOM 697 C CA . ILE A 1 93 ? 17.637 63.032 -1.242 1.00 19.95 112 ILE A CA 1
ATOM 698 C C . ILE A 1 93 ? 18.416 62.658 0.034 1.00 20.01 112 ILE A C 1
ATOM 699 O O . ILE A 1 93 ? 18.528 61.484 0.359 1.00 21.02 112 ILE A O 1
ATOM 704 N N . HIS A 1 94 ? 18.919 63.686 0.733 1.00 20.59 113 HIS A N 1
ATOM 705 C CA . HIS A 1 94 ? 19.788 63.542 1.897 1.00 21.52 113 HIS A CA 1
ATOM 706 C C . HIS A 1 94 ? 19.469 64.651 2.881 1.00 22.52 113 HIS A C 1
ATOM 707 O O . HIS A 1 94 ? 19.266 65.811 2.460 1.00 26.05 113 HIS A O 1
ATOM 714 N N . CYS A 1 95 ? 19.476 64.315 4.170 1.00 17.47 114 CYS A N 1
ATOM 715 C CA . CYS A 1 95 ? 19.125 65.254 5.251 1.00 19.32 114 CYS A CA 1
ATOM 716 C C . CYS A 1 95 ? 20.315 65.430 6.201 1.00 19.91 114 CYS A C 1
ATOM 717 O O . CYS A 1 95 ? 20.870 64.431 6.631 1.00 21.04 114 CYS A O 1
ATOM 720 N N . GLU A 1 96 ? 20.677 66.684 6.508 1.00 19.72 115 GLU A N 1
ATOM 721 C CA . GLU A 1 96 ? 21.723 67.028 7.464 1.00 20.53 115 GLU A CA 1
ATOM 722 C C . GLU A 1 96 ? 21.186 68.010 8.508 1.00 20.36 115 GLU A C 1
ATOM 723 O O . GLU A 1 96 ? 20.297 68.802 8.212 1.00 20.33 115 GLU A O 1
ATOM 729 N N . ILE A 1 97 ? 21.687 67.911 9.733 1.00 18.66 116 ILE A N 1
ATOM 730 C CA . ILE A 1 97 ? 21.322 68.806 10.810 1.00 19.29 116 ILE A CA 1
ATOM 731 C C . ILE A 1 97 ? 22.342 69.971 10.846 1.00 20.20 116 ILE A C 1
ATOM 732 O O . ILE A 1 97 ? 23.556 69.787 11.158 1.00 19.18 116 ILE A O 1
ATOM 737 N N . GLU A 1 98 ? 21.872 71.150 10.471 1.00 19.61 117 GLU A N 1
ATOM 738 C CA . GLU A 1 98 ? 22.697 72.331 10.523 1.00 19.63 117 GLU A CA 1
ATOM 739 C C . GLU A 1 98 ? 22.873 72.907 11.919 1.00 17.80 117 GLU A C 1
ATOM 740 O O . GLU A 1 98 ? 23.964 73.380 12.270 1.00 19.61 117 GLU A O 1
ATOM 746 N N . ASP A 1 99 ? 21.850 72.861 12.738 1.00 16.33 118 ASP A N 1
ATOM 747 C CA . ASP A 1 99 ? 21.952 73.461 14.057 1.00 19.83 118 ASP A CA 1
ATOM 748 C C . ASP A 1 99 ? 20.901 72.789 14.953 1.00 19.37 118 ASP A C 1
ATOM 749 O O . ASP A 1 99 ? 19.839 72.388 14.480 1.00 17.29 118 ASP A O 1
ATOM 754 N N . LEU A 1 100 ? 21.277 72.550 16.197 1.00 20.04 119 LEU A N 1
ATOM 755 C CA . LEU A 1 100 ? 20.412 71.981 17.202 1.00 20.33 119 LEU A CA 1
ATOM 756 C C . LEU A 1 100 ? 20.448 72.807 18.481 1.00 17.91 119 LEU A C 1
ATOM 757 O O . LEU A 1 100 ? 21.531 72.961 19.100 1.00 19.72 119 LEU A O 1
ATOM 762 N N . LEU A 1 101 ? 19.290 73.307 18.916 1.00 16.49 120 LEU A N 1
ATOM 763 C CA . LEU A 1 101 ? 19.179 74.172 20.153 1.00 15.62 120 LEU A CA 1
ATOM 764 C C . LEU A 1 101 ? 18.381 73.394 21.198 1.00 17.58 120 LEU A C 1
ATOM 765 O O . LEU A 1 101 ? 17.195 73.071 20.979 1.00 17.59 120 LEU A O 1
ATOM 770 N N . VAL A 1 102 ? 19.020 73.092 22.326 1.00 18.16 121 VAL A N 1
ATOM 771 C CA . VAL A 1 102 ? 18.417 72.181 23.330 1.00 17.93 121 VAL A CA 1
ATOM 772 C C . VAL A 1 102 ? 18.160 72.900 24.654 1.00 18.75 121 VAL A C 1
ATOM 773 O O . VAL A 1 102 ? 19.080 73.340 25.289 1.00 17.75 121 VAL A O 1
ATOM 777 N N . VAL A 1 103 ? 16.888 73.008 25.073 1.00 19.63 122 VAL A N 1
ATOM 778 C CA . VAL A 1 103 ? 16.556 73.757 26.286 1.00 18.32 122 VAL A CA 1
ATOM 779 C C . VAL A 1 103 ? 15.269 73.290 26.896 1.00 18.83 122 VAL A C 1
ATOM 780 O O . VAL A 1 103 ? 14.306 73.041 26.188 1.00 19.53 122 VAL A O 1
ATOM 784 N N . GLY A 1 104 ? 15.261 73.112 28.214 1.00 18.64 123 GLY A N 1
ATOM 785 C CA . GLY A 1 104 ? 14.081 72.599 28.921 1.00 19.49 123 GLY A CA 1
ATOM 786 C C . GLY A 1 104 ? 13.701 71.238 28.332 1.00 19.49 123 GLY A C 1
ATOM 787 O O . GLY A 1 104 ? 14.518 70.361 28.322 1.00 18.91 123 GLY A O 1
ATOM 788 N N . ASP A 1 105 ? 12.478 71.092 27.812 1.00 17.44 124 ASP A N 1
ATOM 789 C CA . ASP A 1 105 ? 12.031 69.857 27.181 1.00 17.66 124 ASP A CA 1
ATOM 790 C C . ASP A 1 105 ? 11.880 70.011 25.671 1.00 17.84 124 ASP A C 1
ATOM 791 O O . ASP A 1 105 ? 11.232 69.176 25.054 1.00 21.37 124 ASP A O 1
ATOM 796 N N . LYS A 1 106 ? 12.511 71.033 25.083 1.00 18.04 125 LYS A N 1
ATOM 797 C CA . LYS A 1 106 ? 12.332 71.380 23.672 1.00 18.40 125 LYS A CA 1
ATOM 798 C C . LYS A 1 106 ? 13.655 71.323 22.905 1.00 22.12 125 LYS A C 1
ATOM 799 O O . LYS A 1 106 ? 14.747 71.600 23.445 1.00 19.85 125 LYS A O 1
ATOM 805 N N . VAL A 1 107 ? 13.563 70.902 21.645 1.00 22.89 126 VAL A N 1
ATOM 806 C CA . VAL A 1 107 ? 14.729 70.880 20.753 1.00 18.79 126 VAL A CA 1
ATOM 807 C C . VAL A 1 107 ? 14.334 71.607 19.467 1.00 21.06 126 VAL A C 1
ATOM 808 O O . VAL A 1 107 ? 13.318 71.301 18.887 1.00 21.92 126 VAL A O 1
ATOM 812 N N . THR A 1 108 ? 15.128 72.576 19.037 1.00 19.78 127 THR A N 1
ATOM 813 C CA . THR A 1 108 ? 14.922 73.182 17.722 1.00 16.90 127 THR A CA 1
ATOM 814 C C . THR A 1 108 ? 15.984 72.632 16.815 1.00 20.15 127 THR A C 1
ATOM 815 O O . THR A 1 108 ? 17.160 72.657 17.189 1.00 17.82 127 THR A O 1
ATOM 819 N N . ALA A 1 109 ? 15.580 72.133 15.656 1.00 19.06 128 ALA A N 1
ATOM 820 C CA . ALA A 1 109 ? 16.515 71.668 14.641 1.00 19.73 128 ALA A CA 1
ATOM 821 C C . ALA A 1 109 ? 16.361 72.487 13.379 1.00 18.02 128 ALA A C 1
ATOM 822 O O . ALA A 1 109 ? 15.212 72.730 12.939 1.00 16.68 128 ALA A O 1
ATOM 824 N N . ARG A 1 110 ? 17.496 72.883 12.789 1.00 17.53 129 ARG A N 1
ATOM 825 C CA . ARG A 1 110 ? 17.494 73.483 11.481 1.00 17.00 129 ARG A CA 1
ATOM 826 C C . ARG A 1 110 ? 18.143 72.476 10.538 1.00 15.87 129 ARG A C 1
ATOM 827 O O . ARG A 1 110 ? 19.309 72.071 10.740 1.00 16.55 129 ARG A O 1
ATOM 835 N N . LEU A 1 111 ? 17.415 72.112 9.504 1.00 17.06 130 LEU A N 1
ATOM 836 C CA . LEU A 1 111 ? 17.828 71.061 8.566 1.00 16.73 130 LEU A CA 1
ATOM 837 C C . LEU A 1 111 ? 18.167 71.555 7.175 1.00 19.77 130 LEU A C 1
ATOM 838 O O . LEU A 1 111 ? 17.691 72.625 6.762 1.00 19.91 130 LEU A O 1
ATOM 843 N N . SER A 1 112 ? 19.059 70.827 6.483 1.00 18.19 131 SER A N 1
ATOM 844 C CA . SER A 1 112 ? 19.319 71.061 5.064 1.00 22.32 131 SER A CA 1
ATOM 845 C C . SER A 1 112 ? 18.986 69.753 4.340 1.00 20.79 131 SER A C 1
ATOM 846 O O . SER A 1 112 ? 19.330 68.666 4.827 1.00 22.82 131 SER A O 1
ATOM 849 N N . PHE A 1 113 ? 18.227 69.859 3.254 1.00 22.88 132 PHE A N 1
ATOM 850 C CA . PHE A 1 113 ? 17.879 68.722 2.413 1.00 21.55 132 PHE A CA 1
ATOM 851 C C . PHE A 1 113 ? 18.487 68.987 1.049 1.00 23.58 132 PHE A C 1
ATOM 852 O O . PHE A 1 113 ? 18.206 70.034 0.432 1.00 22.45 132 PHE A O 1
ATOM 860 N N . THR A 1 114 ? 19.296 68.054 0.560 1.00 20.72 133 THR A N 1
ATOM 861 C CA . THR A 1 114 ? 19.976 68.223 -0.708 1.00 20.01 133 THR A CA 1
ATOM 862 C C . THR A 1 114 ? 19.879 66.958 -1.554 1.00 19.04 133 THR A C 1
ATOM 863 O O . THR A 1 114 ? 19.734 65.843 -1.042 1.00 18.80 133 THR A O 1
ATOM 867 N N . GLY A 1 115 ? 19.937 67.144 -2.866 1.00 20.17 134 GLY A N 1
ATOM 868 C CA . GLY A 1 115 ? 19.890 66.005 -3.770 1.00 21.59 134 GLY A CA 1
ATOM 869 C C . GLY A 1 115 ? 19.757 66.467 -5.215 1.00 21.11 134 GLY A C 1
ATOM 870 O O . GLY A 1 115 ? 20.274 67.526 -5.588 1.00 22.42 134 GLY A O 1
ATOM 871 N N . THR A 1 116 ? 19.060 65.682 -6.026 1.00 19.28 135 THR A N 1
ATOM 872 C CA . THR A 1 116 ? 18.861 66.050 -7.390 1.00 20.45 135 THR A CA 1
ATOM 873 C C . THR A 1 116 ? 17.509 65.600 -7.855 1.00 20.62 135 THR A C 1
ATOM 874 O O . THR A 1 116 ? 16.926 64.708 -7.299 1.00 20.95 135 THR A O 1
ATOM 878 N N . HIS A 1 117 ? 17.037 66.225 -8.921 1.00 21.77 136 HIS A N 1
ATOM 879 C CA . HIS A 1 117 ? 15.764 65.877 -9.552 1.00 21.97 136 HIS A CA 1
ATOM 880 C C . HIS A 1 117 ? 15.978 66.233 -10.984 1.00 21.51 136 HIS A C 1
ATOM 881 O O . HIS A 1 117 ? 16.403 67.340 -11.281 1.00 19.89 136 HIS A O 1
ATOM 888 N N . ASN A 1 118 ? 15.710 65.284 -11.859 1.00 23.66 137 ASN A N 1
ATOM 889 C CA . ASN A 1 118 ? 16.070 65.389 -13.240 1.00 26.47 137 ASN A CA 1
ATOM 890 C C . ASN A 1 118 ? 17.534 65.808 -13.323 1.00 28.09 137 ASN A C 1
ATOM 891 O O . ASN A 1 118 ? 18.398 65.221 -12.658 1.00 31.45 137 ASN A O 1
ATOM 896 N N . ASP A 1 119 ? 17.847 66.822 -14.104 1.00 28.93 138 ASP A N 1
ATOM 897 C CA . ASP A 1 119 ? 19.236 67.222 -14.217 1.00 31.16 138 ASP A CA 1
ATOM 898 C C . ASP A 1 119 ? 19.436 68.471 -13.363 1.00 31.86 138 ASP A C 1
ATOM 899 O O . ASP A 1 119 ? 20.210 69.343 -13.737 1.00 34.56 138 ASP A O 1
ATOM 901 N N . LYS A 1 120 ? 18.751 68.565 -12.218 1.00 29.69 139 LYS A N 1
ATOM 902 C CA . LYS A 1 120 ? 18.766 69.802 -11.448 1.00 28.68 139 LYS A CA 1
ATOM 903 C C . LYS A 1 120 ? 19.090 69.534 -9.980 1.00 26.90 139 LYS A C 1
ATOM 904 O O . LYS A 1 120 ? 18.704 68.504 -9.437 1.00 23.87 139 LYS A O 1
ATOM 907 N N . LYS A 1 121 ? 19.780 70.492 -9.348 1.00 27.06 140 LYS A N 1
ATOM 908 C CA . LYS A 1 121 ? 20.098 70.444 -7.920 1.00 25.60 140 LYS A CA 1
ATOM 909 C C . LYS A 1 121 ? 18.893 70.781 -7.043 1.00 26.36 140 LYS A C 1
ATOM 910 O O . LYS A 1 121 ? 18.182 71.744 -7.313 1.00 24.82 140 LYS A O 1
ATOM 912 N N . ILE A 1 122 ? 18.694 69.973 -6.001 1.00 23.56 141 ILE A N 1
ATOM 913 C CA . ILE A 1 122 ? 17.679 70.175 -4.994 1.00 24.20 141 ILE A CA 1
ATOM 914 C C . ILE A 1 122 ? 18.436 70.635 -3.766 1.00 22.94 141 ILE A C 1
ATOM 915 O O . ILE A 1 122 ? 19.444 70.039 -3.390 1.00 21.53 141 ILE A O 1
ATOM 920 N N . ASP A 1 123 ? 17.965 71.696 -3.143 1.00 23.23 142 ASP A N 1
ATOM 921 C CA . ASP A 1 123 ? 18.615 72.230 -1.955 1.00 23.97 142 ASP A CA 1
ATOM 922 C C . ASP A 1 123 ? 17.623 73.143 -1.263 1.00 21.58 142 ASP A C 1
ATOM 923 O O . ASP A 1 123 ? 17.338 74.217 -1.760 1.00 21.92 142 ASP A O 1
ATOM 928 N N . PHE A 1 124 ? 17.058 72.680 -0.159 1.00 19.22 143 PHE A N 1
ATOM 929 C CA . PHE A 1 124 ? 16.101 73.467 0.600 1.00 21.35 143 PHE A CA 1
ATOM 930 C C . PHE A 1 124 ? 16.280 73.181 2.074 1.00 22.89 143 PHE A C 1
ATOM 931 O O . PHE A 1 124 ? 16.863 72.159 2.452 1.00 20.85 143 PHE A O 1
ATOM 939 N N . PHE A 1 125 ? 15.754 74.077 2.893 1.00 22.51 144 PHE A N 1
ATOM 940 C CA . PHE A 1 125 ? 15.866 73.938 4.335 1.00 22.21 144 PHE A CA 1
ATOM 941 C C . PHE A 1 125 ? 14.543 73.769 5.094 1.00 19.57 144 PHE A C 1
ATOM 942 O O . PHE A 1 125 ? 13.450 73.969 4.553 1.00 18.55 144 PHE A O 1
ATOM 950 N N . ALA A 1 126 ? 14.658 73.358 6.361 1.00 20.81 145 ALA A N 1
ATOM 951 C CA . ALA A 1 126 ? 13.486 73.187 7.226 1.00 19.10 145 ALA A CA 1
ATOM 952 C C . ALA A 1 126 ? 13.890 73.616 8.643 1.00 18.71 145 ALA A C 1
ATOM 953 O O . ALA A 1 126 ? 15.089 73.623 8.990 1.00 18.38 145 ALA A O 1
ATOM 955 N N . ILE A 1 127 ? 12.901 73.992 9.442 1.00 18.17 146 ILE A N 1
ATOM 956 C CA . ILE A 1 127 ? 13.089 74.219 10.886 1.00 20.13 146 ILE A CA 1
ATOM 957 C C . ILE A 1 127 ? 11.987 73.454 11.633 1.00 21.20 146 ILE A C 1
ATOM 958 O O . ILE A 1 127 ? 10.794 73.549 11.259 1.00 19.46 146 ILE A O 1
ATOM 963 N N . ASP A 1 128 ? 12.380 72.699 12.669 1.00 21.17 147 ASP A N 1
ATOM 964 C CA . ASP A 1 128 ? 11.451 71.902 13.443 1.00 20.40 147 ASP A CA 1
ATOM 965 C C . ASP A 1 128 ? 11.614 72.222 14.900 1.00 22.29 147 ASP A C 1
ATOM 966 O O . ASP A 1 128 ? 12.733 72.435 15.365 1.00 21.36 147 ASP A O 1
ATOM 971 N N . ILE A 1 129 ? 10.506 72.220 15.620 1.00 18.99 148 ILE A N 1
ATOM 972 C CA . ILE A 1 129 ? 10.512 72.330 17.075 1.00 20.39 148 ILE A CA 1
ATOM 973 C C . ILE A 1 129 ? 9.953 70.992 17.588 1.00 19.68 148 ILE A C 1
ATOM 974 O O . ILE A 1 129 ? 8.817 70.605 17.263 1.00 21.50 148 ILE A O 1
ATOM 979 N N . LEU A 1 130 ? 10.770 70.311 18.373 1.00 17.37 149 LEU A N 1
ATOM 980 C CA . LEU A 1 130 ? 10.425 69.002 18.933 1.00 19.11 149 LEU A CA 1
ATOM 981 C C . LEU A 1 130 ? 10.210 69.083 20.442 1.00 21.38 149 LEU A C 1
ATOM 982 O O . LEU A 1 130 ? 11.007 69.691 21.125 1.00 21.14 149 LEU A O 1
ATOM 987 N N . HIS A 1 131 ? 9.150 68.447 20.948 1.00 20.65 150 HIS A N 1
ATOM 988 C CA . HIS A 1 131 ? 8.919 68.311 22.379 1.00 19.85 150 HIS A CA 1
ATOM 989 C C . HIS A 1 131 ? 9.373 66.900 22.740 1.00 20.72 150 HIS A C 1
ATOM 990 O O . HIS A 1 131 ? 8.896 65.913 22.151 1.00 18.33 150 HIS A O 1
ATOM 997 N N . VAL A 1 132 ? 10.314 66.799 23.668 1.00 21.98 151 VAL A N 1
ATOM 998 C CA . VAL A 1 132 ? 10.908 65.500 24.045 1.00 23.21 151 VAL A CA 1
ATOM 999 C C . VAL A 1 132 ? 10.623 65.191 25.500 1.00 24.96 151 VAL A C 1
ATOM 1000 O O . VAL A 1 132 ? 10.843 66.055 26.317 1.00 26.65 151 VAL A O 1
ATOM 1004 N N . LYS A 1 133 ? 10.100 63.994 25.794 1.00 23.61 152 LYS A N 1
ATOM 1005 C CA . LYS A 1 133 ? 9.813 63.569 27.155 1.00 23.46 152 LYS A CA 1
ATOM 1006 C C . LYS A 1 133 ? 10.464 62.209 27.334 1.00 25.19 152 LYS A C 1
ATOM 1007 O O . LYS A 1 133 ? 10.249 61.314 26.534 1.00 27.46 152 LYS A O 1
ATOM 1009 N N . ASP A 1 134 ? 11.294 62.063 28.352 1.00 27.66 153 ASP A N 1
ATOM 1010 C CA . ASP A 1 134 ? 11.952 60.800 28.628 1.00 27.85 153 ASP A CA 1
ATOM 1011 C C . ASP A 1 134 ? 12.633 60.229 27.391 1.00 26.83 153 ASP A C 1
ATOM 1012 O O . ASP A 1 134 ? 12.527 59.056 27.111 1.00 32.50 153 ASP A O 1
ATOM 1017 N N . GLY A 1 135 ? 13.303 61.070 26.626 1.00 25.42 154 GLY A N 1
ATOM 1018 C CA . GLY A 1 135 ? 14.073 60.591 25.498 1.00 24.67 154 GLY A CA 1
ATOM 1019 C C . GLY A 1 135 ? 13.339 60.248 24.227 1.00 24.79 154 GLY A C 1
ATOM 1020 O O . GLY A 1 135 ? 13.960 59.716 23.289 1.00 23.04 154 GLY A O 1
ATOM 1021 N N . LYS A 1 136 ? 12.026 60.527 24.190 1.00 23.88 155 LYS A N 1
ATOM 1022 C CA . LYS A 1 136 ? 11.273 60.397 22.952 1.00 22.40 155 LYS A CA 1
ATOM 1023 C C . LYS A 1 136 ? 10.483 61.646 22.585 1.00 19.68 155 LYS A C 1
ATOM 1024 O O . LYS A 1 136 ? 10.091 62.422 23.439 1.00 19.72 155 LYS A O 1
ATOM 1030 N N . ILE A 1 137 ? 10.294 61.848 21.287 1.00 17.11 156 ILE A N 1
ATOM 1031 C CA . ILE A 1 137 ? 9.595 63.016 20.781 1.00 17.59 156 ILE A CA 1
ATOM 1032 C C . ILE A 1 137 ? 8.102 62.730 20.903 1.00 20.71 156 ILE A C 1
ATOM 1033 O O . ILE A 1 137 ? 7.615 61.711 20.363 1.00 18.93 156 ILE A O 1
ATOM 1038 N N . THR A 1 138 ? 7.374 63.595 21.612 1.00 18.38 157 THR A N 1
ATOM 1039 C CA . THR A 1 138 ? 5.935 63.402 21.784 1.00 18.35 157 THR A CA 1
ATOM 1040 C C . THR A 1 138 ? 5.094 64.183 20.760 1.00 20.91 157 THR A C 1
ATOM 1041 O O . THR A 1 138 ? 3.984 63.778 20.402 1.00 20.58 157 THR A O 1
ATOM 1045 N N . GLU A 1 139 ? 5.613 65.318 20.314 1.00 22.42 158 GLU A N 1
ATOM 1046 C CA . GLU A 1 139 ? 4.882 66.176 19.388 1.00 21.47 158 GLU A CA 1
ATOM 1047 C C . GLU A 1 139 ? 5.860 67.150 18.693 1.00 20.22 158 GLU A C 1
ATOM 1048 O O . GLU A 1 139 ? 7.010 67.331 19.125 1.00 18.48 158 GLU A O 1
ATOM 1054 N N . ASP A 1 140 ? 5.421 67.743 17.585 1.00 18.58 159 ASP A N 1
ATOM 1055 C CA . ASP A 1 140 ? 6.263 68.696 16.931 1.00 18.50 159 ASP A CA 1
ATOM 1056 C C . ASP A 1 140 ? 5.493 69.737 16.156 1.00 18.74 159 ASP A C 1
ATOM 1057 O O . ASP A 1 140 ? 4.280 69.619 15.942 1.00 22.43 159 ASP A O 1
ATOM 1062 N N . TRP A 1 141 ? 6.249 70.752 15.768 1.00 15.95 160 TRP A N 1
ATOM 1063 C CA . TRP A 1 141 ? 5.833 71.880 14.945 1.00 17.89 160 TRP A CA 1
ATOM 1064 C C . TRP A 1 141 ? 6.979 72.073 13.979 1.00 17.67 160 TRP A C 1
ATOM 1065 O O . TRP A 1 141 ? 8.115 72.291 14.389 1.00 21.08 160 TRP A O 1
ATOM 1076 N N . HIS A 1 142 ? 6.701 72.037 12.680 1.00 21.90 161 HIS A N 1
ATOM 1077 C CA . HIS A 1 142 ? 7.787 72.066 11.732 1.00 20.69 161 HIS A CA 1
ATOM 1078 C C . HIS A 1 142 ? 7.349 72.709 10.437 1.00 20.53 161 HIS A C 1
ATOM 1079 O O . HIS A 1 142 ? 6.142 72.798 10.114 1.00 20.53 161 HIS A O 1
ATOM 1086 N N . LEU A 1 143 ? 8.337 73.156 9.681 1.00 18.35 162 LEU A N 1
ATOM 1087 C CA . LEU A 1 143 ? 8.074 73.792 8.368 1.00 19.76 162 LEU A CA 1
ATOM 1088 C C . LEU A 1 143 ? 9.237 73.521 7.430 1.00 20.98 162 LEU A C 1
ATOM 1089 O O . LEU A 1 143 ? 10.400 73.675 7.826 1.00 19.39 162 LEU A O 1
ATOM 1094 N N . GLU A 1 144 ? 8.922 73.051 6.232 1.00 23.92 163 GLU A N 1
ATOM 1095 C CA . GLU A 1 144 ? 9.919 72.776 5.194 1.00 20.94 163 GLU A CA 1
ATOM 1096 C C . GLU A 1 144 ? 9.679 73.842 4.178 1.00 23.42 163 GLU A C 1
ATOM 1097 O O . GLU A 1 144 ? 8.529 74.267 4.000 1.00 23.49 163 GLU A O 1
ATOM 1103 N N . ASP A 1 145 ? 10.724 74.305 3.514 1.00 22.13 164 ASP A N 1
ATOM 1104 C CA . ASP A 1 145 ? 10.544 75.391 2.513 1.00 22.78 164 ASP A CA 1
ATOM 1105 C C . ASP A 1 145 ? 10.045 74.772 1.198 1.00 23.52 164 ASP A C 1
ATOM 1106 O O . ASP A 1 145 ? 10.781 74.642 0.239 1.00 20.89 164 ASP A O 1
ATOM 1111 N N . ASN A 1 146 ? 8.756 74.393 1.203 1.00 27.39 165 ASN A N 1
ATOM 1112 C CA . ASN A 1 146 ? 8.144 73.657 0.094 1.00 28.80 165 ASN A CA 1
ATOM 1113 C C . ASN A 1 146 ? 7.967 74.483 -1.177 1.00 26.93 165 ASN A C 1
ATOM 1114 O O . ASN A 1 146 ? 8.005 73.936 -2.263 1.00 25.20 165 ASN A O 1
ATOM 1119 N N . LEU A 1 147 ? 7.775 75.789 -1.044 1.00 25.91 166 LEU A N 1
ATOM 1120 C CA . LEU A 1 147 ? 7.675 76.641 -2.226 1.00 27.44 166 LEU A CA 1
ATOM 1121 C C . LEU A 1 147 ? 9.027 76.582 -3.005 1.00 25.72 166 LEU A C 1
ATOM 1122 O O . LEU A 1 147 ? 9.047 76.381 -4.230 1.00 24.64 166 LEU A O 1
ATOM 1127 N N . THR A 1 148 ? 10.130 76.720 -2.268 1.00 23.69 167 THR A N 1
ATOM 1128 C CA . THR A 1 148 ? 11.467 76.632 -2.848 1.00 26.76 167 THR A CA 1
ATOM 1129 C C . THR A 1 148 ? 11.640 75.282 -3.533 1.00 27.38 167 THR A C 1
ATOM 1130 O O . THR A 1 148 ? 12.001 75.241 -4.718 1.00 23.25 167 THR A O 1
ATOM 1134 N N . LEU A 1 149 ? 11.333 74.195 -2.826 1.00 24.53 168 LEU A N 1
ATOM 1135 C CA . LEU A 1 149 ? 11.327 72.864 -3.478 1.00 27.65 168 LEU A CA 1
ATOM 1136 C C . LEU A 1 149 ? 10.483 72.764 -4.764 1.00 27.02 168 LEU A C 1
ATOM 1137 O O . LEU A 1 149 ? 10.949 72.268 -5.759 1.00 24.90 168 LEU A O 1
ATOM 1142 N N . LYS A 1 150 ? 9.229 73.192 -4.719 1.00 29.12 169 LYS A N 1
ATOM 1143 C CA . LYS A 1 150 ? 8.351 73.103 -5.883 1.00 30.88 169 LYS A CA 1
ATOM 1144 C C . LYS A 1 150 ? 8.917 73.925 -7.048 1.00 29.49 169 LYS A C 1
ATOM 1145 O O . LYS A 1 150 ? 8.779 73.569 -8.232 1.00 25.72 169 LYS A O 1
ATOM 1148 N N . GLN A 1 151 ? 9.583 75.017 -6.698 1.00 27.60 170 GLN A N 1
ATOM 1149 C CA . GLN A 1 151 ? 10.225 75.859 -7.694 1.00 30.84 170 GLN A CA 1
ATOM 1150 C C . GLN A 1 151 ? 11.394 75.090 -8.320 1.00 30.46 170 GLN A C 1
ATOM 1151 O O . GLN A 1 151 ? 11.516 75.012 -9.557 1.00 24.72 170 GLN A O 1
ATOM 1157 N N . GLN A 1 152 ? 12.183 74.448 -7.459 1.00 28.66 171 GLN A N 1
ATOM 1158 C CA . GLN A 1 152 ? 13.315 73.629 -7.907 1.00 29.52 171 GLN A CA 1
ATOM 1159 C C . GLN A 1 152 ? 12.877 72.437 -8.736 1.00 28.59 171 GLN A C 1
ATOM 1160 O O . GLN A 1 152 ? 13.607 72.014 -9.628 1.00 27.22 171 GLN A O 1
ATOM 1166 N N . LEU A 1 153 ? 11.683 71.917 -8.446 1.00 27.86 172 LEU A N 1
ATOM 1167 C CA . LEU A 1 153 ? 11.108 70.786 -9.173 1.00 25.52 172 LEU A CA 1
ATOM 1168 C C . LEU A 1 153 ? 10.450 71.230 -10.462 1.00 27.73 172 LEU A C 1
ATOM 1169 O O . LEU A 1 153 ? 9.962 70.406 -11.221 1.00 23.28 172 LEU A O 1
ATOM 1174 N N . GLY A 1 154 ? 10.440 72.529 -10.727 1.00 29.64 173 GLY A N 1
ATOM 1175 C CA . GLY A 1 154 ? 9.805 73.044 -11.915 1.00 31.70 173 GLY A CA 1
ATOM 1176 C C . GLY A 1 154 ? 8.283 73.052 -11.857 1.00 34.15 173 GLY A C 1
ATOM 1177 O O . GLY A 1 154 ? 7.630 73.253 -12.893 1.00 34.36 173 GLY A O 1
ATOM 1178 N N . LEU A 1 155 ? 7.704 72.873 -10.670 1.00 34.30 174 LEU A N 1
ATOM 1179 C CA . LEU A 1 155 ? 6.247 72.821 -10.542 1.00 35.01 174 LEU A CA 1
ATOM 1180 C C . LEU A 1 155 ? 5.620 74.216 -10.439 1.00 39.22 174 LEU A C 1
ATOM 1181 O O . LEU A 1 155 ? 4.575 74.467 -11.041 1.00 38.02 174 LEU A O 1
ATOM 1186 N N . ILE A 1 156 ? 6.246 75.089 -9.648 1.00 41.47 175 ILE A N 1
ATOM 1187 C CA . ILE A 1 156 ? 5.803 76.466 -9.442 1.00 42.94 175 ILE A CA 1
ATOM 1188 C C . ILE A 1 156 ? 6.775 77.412 -10.155 1.00 43.51 175 ILE A C 1
ATOM 1189 O O . ILE A 1 156 ? 7.970 77.117 -10.257 1.00 42.83 175 ILE A O 1
ATOM 1194 N N . ALA A 1 157 ? 6.270 78.543 -10.647 1.00 44.18 176 ALA A N 1
ATOM 1195 C CA . ALA A 1 157 ? 7.123 79.555 -11.270 1.00 44.16 176 ALA A CA 1
ATOM 1196 C C . ALA A 1 157 ? 7.935 80.302 -10.191 1.00 43.49 176 ALA A C 1
ATOM 1197 O O . ALA A 1 157 ? 9.138 80.554 -10.350 1.00 42.73 176 ALA A O 1
ATOM 1199 N N . GLU B 1 9 ? 12.071 85.616 37.321 1.00 45.40 28 GLU B N 1
ATOM 1200 C CA . GLU B 1 9 ? 11.583 85.608 35.914 1.00 45.51 28 GLU B CA 1
ATOM 1201 C C . GLU B 1 9 ? 11.932 86.924 35.195 1.00 43.55 28 GLU B C 1
ATOM 1202 O O . GLU B 1 9 ? 12.408 87.906 35.804 1.00 43.93 28 GLU B O 1
ATOM 1204 N N . VAL B 1 10 ? 11.699 86.924 33.890 1.00 39.32 29 VAL B N 1
ATOM 1205 C CA . VAL B 1 10 ? 11.896 88.103 33.052 1.00 35.64 29 VAL B CA 1
ATOM 1206 C C . VAL B 1 10 ? 10.635 88.972 33.108 1.00 31.31 29 VAL B C 1
ATOM 1207 O O . VAL B 1 10 ? 9.533 88.460 33.044 1.00 29.41 29 VAL B O 1
ATOM 1211 N N . GLN B 1 11 ? 10.804 90.281 33.247 1.00 29.40 30 GLN B N 1
ATOM 1212 C CA . GLN B 1 11 ? 9.702 91.208 33.162 1.00 27.24 30 GLN B CA 1
ATOM 1213 C C . GLN B 1 11 ? 9.551 91.583 31.676 1.00 27.53 30 GLN B C 1
ATOM 1214 O O . GLN B 1 11 ? 10.428 92.245 31.088 1.00 26.23 30 GLN B O 1
ATOM 1220 N N . LEU B 1 12 ? 8.439 91.159 31.077 1.00 24.49 31 LEU B N 1
ATOM 1221 C CA . LEU B 1 12 ? 8.193 91.366 29.670 1.00 21.88 31 LEU B CA 1
ATOM 1222 C C . LEU B 1 12 ? 7.923 92.826 29.386 1.00 21.02 31 LEU B C 1
ATOM 1223 O O . LEU B 1 12 ? 7.431 93.556 30.237 1.00 20.18 31 LEU B O 1
ATOM 1228 N N . LEU B 1 13 ? 8.278 93.252 28.186 1.00 21.10 32 LEU B N 1
ATOM 1229 C CA . LEU B 1 13 ? 7.916 94.578 27.740 1.00 21.31 32 LEU B CA 1
ATOM 1230 C C . LEU B 1 13 ? 6.388 94.639 27.497 1.00 23.59 32 LEU B C 1
ATOM 1231 O O . LEU B 1 13 ? 5.838 93.812 26.781 1.00 22.04 32 LEU B O 1
ATOM 1236 N N .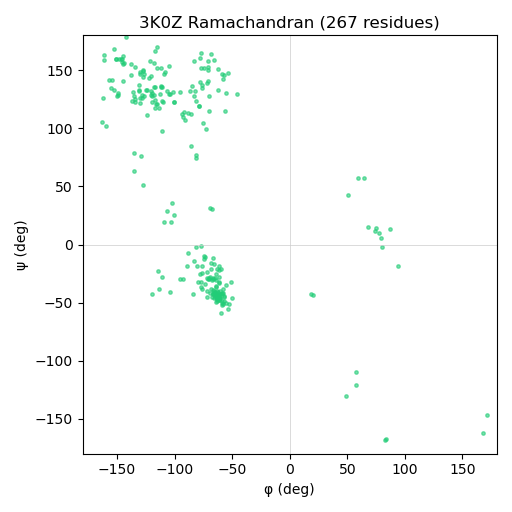 LYS B 1 14 ? 5.733 95.626 28.109 1.00 22.10 33 LYS B N 1
ATOM 1237 C CA . LYS B 1 14 ? 4.309 95.880 27.891 1.00 25.43 33 LYS B CA 1
ATOM 1238 C C . LYS B 1 14 ? 4.140 96.442 26.473 1.00 26.74 33 LYS B C 1
ATOM 1239 O O . LYS B 1 14 ? 5.091 96.967 25.842 1.00 29.37 33 LYS B O 1
ATOM 1243 N N . GLU B 1 15 ? 2.940 96.306 25.955 1.00 26.59 34 GLU B N 1
ATOM 1244 C CA . GLU B 1 15 ? 2.591 96.811 24.606 1.00 24.75 34 GLU B CA 1
ATOM 1245 C C . GLU B 1 15 ? 3.403 96.237 23.438 1.00 25.74 34 GLU B C 1
ATOM 1246 O O . GLU B 1 15 ? 3.513 96.865 22.402 1.00 25.39 34 GLU B O 1
ATOM 1258 N N . PRO B 1 17 ? 4.284 92.039 21.721 1.00 21.30 36 PRO B N 1
ATOM 1259 C CA . PRO B 1 17 ? 3.741 90.678 21.821 1.00 19.91 36 PRO B CA 1
ATOM 1260 C C . PRO B 1 17 ? 4.281 89.880 22.987 1.00 21.31 36 PRO B C 1
ATOM 1261 O O . PRO B 1 17 ? 5.493 89.862 23.214 1.00 19.61 36 PRO B O 1
ATOM 1265 N N A LYS B 1 18 ? 3.374 89.269 23.732 0.60 21.87 37 LYS B N 1
ATOM 1266 N N B LYS B 1 18 ? 3.372 89.277 23.747 0.40 21.00 37 LYS B N 1
ATOM 1267 C CA A LYS B 1 18 ? 3.699 88.435 24.886 0.60 23.65 37 LYS B CA 1
ATOM 1268 C CA B LYS B 1 18 ? 3.721 88.431 24.886 0.40 21.66 37 LYS B CA 1
ATOM 1269 C C A LYS B 1 18 ? 3.703 86.962 24.424 0.60 24.44 37 LYS B C 1
ATOM 1270 C C B LYS B 1 18 ? 3.715 86.972 24.413 0.40 23.09 37 LYS B C 1
ATOM 1271 O O A LYS B 1 18 ? 2.716 86.493 23.844 0.60 21.28 37 LYS B O 1
ATOM 1272 O O B LYS B 1 18 ? 2.732 86.521 23.815 0.40 20.71 37 LYS B O 1
ATOM 1283 N N . PRO B 1 19 ? 4.816 86.240 24.646 1.00 23.21 38 PRO B N 1
ATOM 1284 C CA . PRO B 1 19 ? 4.809 84.828 24.269 1.00 23.12 38 PRO B CA 1
ATOM 1285 C C . PRO B 1 19 ? 3.706 84.009 24.952 1.00 22.83 38 PRO B C 1
ATOM 1286 O O . PRO B 1 19 ? 3.513 84.117 26.167 1.00 20.16 38 PRO B O 1
ATOM 1290 N N . LYS B 1 20 ? 2.984 83.175 24.196 1.00 21.74 39 LYS B N 1
ATOM 1291 C CA . LYS B 1 20 ? 1.963 82.335 24.836 1.00 23.34 39 LYS B CA 1
ATOM 1292 C C . LYS B 1 20 ? 2.608 81.232 25.659 1.00 21.42 39 LYS B C 1
ATOM 1293 O O . LYS B 1 20 ? 2.062 80.817 26.681 1.00 18.90 39 LYS B O 1
ATOM 1299 N N . ALA B 1 21 ? 3.795 80.799 25.256 1.00 20.60 40 ALA B N 1
ATOM 1300 C CA . ALA B 1 21 ? 4.537 79.777 25.987 1.00 21.48 40 ALA B CA 1
ATOM 1301 C C . ALA B 1 21 ? 6.005 80.195 25.888 1.00 19.32 40 ALA B C 1
ATOM 1302 O O . ALA B 1 21 ? 6.399 80.884 24.937 1.00 18.60 40 ALA B O 1
ATOM 1312 N N . THR B 1 23 ? 10.248 79.019 27.209 1.00 19.06 42 THR B N 1
ATOM 1313 C CA . THR B 1 23 ? 11.256 78.258 27.938 1.00 19.57 42 THR B CA 1
ATOM 1314 C C . THR B 1 23 ? 12.552 79.052 27.934 1.00 18.90 42 THR B C 1
ATOM 1315 O O . THR B 1 23 ? 13.036 79.404 26.860 1.00 18.26 42 THR B O 1
ATOM 1319 N N . ILE B 1 24 ? 13.135 79.300 29.121 1.00 18.79 43 ILE B N 1
ATOM 1320 C CA . ILE B 1 24 ? 14.336 80.075 29.226 1.00 21.58 43 ILE B CA 1
ATOM 1321 C C . ILE B 1 24 ? 15.445 79.327 29.942 1.00 22.06 43 ILE B C 1
ATOM 1322 O O . ILE B 1 24 ? 15.227 78.731 30.998 1.00 24.16 43 ILE B O 1
ATOM 1327 N N . ASP B 1 25 ? 16.634 79.365 29.344 1.00 21.20 44 ASP B N 1
ATOM 1328 C CA . ASP B 1 25 ? 17.852 78.804 29.910 1.00 22.04 44 ASP B CA 1
ATOM 1329 C C . ASP B 1 25 ? 18.059 79.445 31.291 1.00 21.36 44 ASP B C 1
ATOM 1330 O O . ASP B 1 25 ? 18.252 80.650 31.388 1.00 19.20 44 ASP B O 1
ATOM 1335 N N . PRO B 1 26 ? 17.984 78.650 32.360 1.00 22.75 45 PRO B N 1
ATOM 1336 C CA . PRO B 1 26 ? 18.114 79.249 33.687 1.00 21.75 45 PRO B CA 1
ATOM 1337 C C . PRO B 1 26 ? 19.514 79.619 34.129 1.00 19.50 45 PRO B C 1
ATOM 1338 O O . PRO B 1 26 ? 19.657 80.196 35.188 1.00 22.00 45 PRO B O 1
ATOM 1342 N N . SER B 1 27 ? 20.532 79.363 33.326 1.00 19.63 46 SER B N 1
ATOM 1343 C CA . SER B 1 27 ? 21.892 79.758 33.677 1.00 19.23 46 SER B CA 1
ATOM 1344 C C . SER B 1 27 ? 22.147 81.218 33.301 1.00 21.64 46 SER B C 1
ATOM 1345 O O . SER B 1 27 ? 23.108 81.831 33.744 1.00 22.25 46 SER B O 1
ATOM 1348 N N . LEU B 1 28 ? 21.272 81.776 32.488 1.00 20.62 47 LEU B N 1
ATOM 1349 C CA . LEU B 1 28 ? 21.371 83.158 32.073 1.00 18.71 47 LEU B CA 1
ATOM 1350 C C . LEU B 1 28 ? 21.037 84.071 33.254 1.00 21.09 47 LEU B C 1
ATOM 1351 O O . LEU B 1 28 ? 20.163 83.779 34.047 1.00 20.25 47 LEU B O 1
ATOM 1356 N N . SER B 1 29 ? 21.762 85.162 33.388 1.00 17.99 48 SER B N 1
ATOM 1357 C CA . SER B 1 29 ? 21.490 86.115 34.432 1.00 18.45 48 SER B CA 1
ATOM 1358 C C . SER B 1 29 ? 20.160 86.777 34.135 1.00 17.64 48 SER B C 1
ATOM 1359 O O . SER B 1 29 ? 19.653 86.699 33.017 1.00 15.12 48 SER B O 1
ATOM 1362 N N . GLN B 1 30 ? 19.573 87.435 35.136 1.00 19.15 49 GLN B N 1
ATOM 1363 C CA . GLN B 1 30 ? 18.314 88.163 34.894 1.00 17.96 49 GLN B CA 1
ATOM 1364 C C . GLN B 1 30 ? 18.486 89.211 33.788 1.00 17.97 49 GLN B C 1
ATOM 1365 O O . GLN B 1 30 ? 17.625 89.360 32.937 1.00 18.69 49 GLN B O 1
ATOM 1369 N N . LYS B 1 31 ? 19.601 89.922 33.794 1.00 16.13 50 LYS B N 1
ATOM 1370 C CA . LYS B 1 31 ? 19.866 90.923 32.748 1.00 20.34 50 LYS B CA 1
ATOM 1371 C C . LYS B 1 31 ? 19.933 90.316 31.349 1.00 19.33 50 LYS B C 1
ATOM 1372 O O . LYS B 1 31 ? 19.301 90.821 30.422 1.00 19.35 50 LYS B O 1
ATOM 1378 N N . GLU B 1 32 ? 20.688 89.231 31.222 1.00 20.52 51 GLU B N 1
ATOM 1379 C CA . GLU B 1 32 ? 20.881 88.496 29.944 1.00 20.38 51 GLU B CA 1
ATOM 1380 C C . GLU B 1 32 ? 19.623 87.913 29.403 1.00 18.82 51 GLU B C 1
ATOM 1381 O O . GLU B 1 32 ? 19.327 88.028 28.220 1.00 20.93 51 GLU B O 1
ATOM 1387 N N . ALA B 1 33 ? 18.886 87.236 30.246 1.00 16.94 52 ALA B N 1
ATOM 1388 C CA . ALA B 1 33 ? 17.671 86.617 29.800 1.00 17.12 52 ALA B CA 1
ATOM 1389 C C . ALA B 1 33 ? 16.676 87.689 29.365 1.00 18.31 52 ALA B C 1
ATOM 1390 O O . ALA B 1 33 ? 15.982 87.509 28.381 1.00 18.08 52 ALA B O 1
ATOM 1392 N N . THR B 1 34 ? 16.576 88.774 30.133 1.00 18.46 53 THR B N 1
ATOM 1393 C CA . THR B 1 34 ? 15.655 89.877 29.813 1.00 21.64 53 THR B CA 1
ATOM 1394 C C . THR B 1 34 ? 15.965 90.500 28.483 1.00 19.99 53 THR B C 1
ATOM 1395 O O . THR B 1 34 ? 15.075 90.766 27.669 1.00 24.25 53 THR B O 1
ATOM 1399 N N . GLU B 1 35 ? 17.237 90.765 28.250 1.00 20.19 54 GLU B N 1
ATOM 1400 C CA . GLU B 1 35 ? 17.591 91.417 27.043 1.00 24.73 54 GLU B CA 1
ATOM 1401 C C . GLU B 1 35 ? 17.343 90.515 25.840 1.00 24.86 54 GLU B C 1
ATOM 1402 O O . GLU B 1 35 ? 17.001 91.033 24.756 1.00 23.86 54 GLU B O 1
ATOM 1416 N N . VAL B 1 37 ? 14.901 88.143 25.654 1.00 20.66 56 VAL B N 1
ATOM 1417 C CA . VAL B 1 37 ? 13.425 88.120 25.520 1.00 18.62 56 VAL B CA 1
ATOM 1418 C C . VAL B 1 37 ? 12.954 89.464 24.956 1.00 18.24 56 VAL B C 1
ATOM 1419 O O . VAL B 1 37 ? 12.099 89.494 24.064 1.00 20.34 56 VAL B O 1
ATOM 1423 N N . HIS B 1 38 ? 13.513 90.573 25.468 1.00 17.33 57 HIS B N 1
ATOM 1424 C CA . HIS B 1 38 ? 13.191 91.893 24.948 1.00 17.71 57 HIS B CA 1
ATOM 1425 C C . HIS B 1 38 ? 13.502 92.066 23.463 1.00 19.75 57 HIS B C 1
ATOM 1426 O O . HIS B 1 38 ? 12.688 92.628 22.742 1.00 18.19 57 HIS B O 1
ATOM 1433 N N . ALA B 1 39 ? 14.657 91.574 23.006 1.00 19.14 58 ALA B N 1
ATOM 1434 C CA . ALA B 1 39 ? 14.989 91.620 21.582 1.00 19.04 58 ALA B CA 1
ATOM 1435 C C . ALA B 1 39 ? 13.930 90.919 20.718 1.00 19.11 58 ALA B C 1
ATOM 1436 O O . ALA B 1 39 ? 13.523 91.440 19.676 1.00 18.81 58 ALA B O 1
ATOM 1438 N N . ALA B 1 40 ? 13.498 89.740 21.147 1.00 16.30 59 ALA B N 1
ATOM 1439 C CA . ALA B 1 40 ? 12.492 89.012 20.395 1.00 18.61 59 ALA B CA 1
ATOM 1440 C C . ALA B 1 40 ? 11.170 89.776 20.437 1.00 17.86 59 ALA B C 1
ATOM 1441 O O . ALA B 1 40 ? 10.500 89.873 19.435 1.00 18.33 59 ALA B O 1
ATOM 1443 N N . GLN B 1 41 ? 10.813 90.375 21.571 1.00 19.64 60 GLN B N 1
ATOM 1444 C CA . GLN B 1 41 ? 9.529 91.096 21.639 1.00 18.94 60 GLN B CA 1
ATOM 1445 C C . GLN B 1 41 ? 9.513 92.285 20.661 1.00 20.64 60 GLN B C 1
ATOM 1446 O O . GLN B 1 41 ? 8.497 92.523 19.996 1.00 18.05 60 GLN B O 1
ATOM 1452 N N . ARG B 1 42 ? 10.644 92.992 20.563 1.00 20.17 61 ARG B N 1
ATOM 1453 C CA . ARG B 1 42 ? 10.777 94.129 19.638 1.00 19.86 61 ARG B CA 1
ATOM 1454 C C . ARG B 1 42 ? 10.710 93.662 18.197 1.00 20.23 61 ARG B C 1
ATOM 1455 O O . ARG B 1 42 ? 10.089 94.318 17.338 1.00 20.96 61 ARG B O 1
ATOM 1463 N N . PHE B 1 43 ? 11.345 92.525 17.928 1.00 20.02 62 PHE B N 1
ATOM 1464 C CA . PHE B 1 43 ? 11.346 91.979 16.582 1.00 18.76 62 PHE B CA 1
ATOM 1465 C C . PHE B 1 43 ? 9.923 91.670 16.117 1.00 20.04 62 PHE B C 1
ATOM 1466 O O . PHE B 1 43 ? 9.524 92.033 15.024 1.00 21.14 62 PHE B O 1
ATOM 1474 N N . TYR B 1 44 ? 9.146 91.028 16.972 1.00 19.23 63 TYR B N 1
ATOM 1475 C CA . TYR B 1 44 ? 7.761 90.682 16.622 1.00 19.26 63 TYR B CA 1
ATOM 1476 C C . TYR B 1 44 ? 6.771 91.833 16.714 1.00 16.70 63 TYR B C 1
ATOM 1477 O O . TYR B 1 44 ? 5.781 91.827 15.979 1.00 18.96 63 TYR B O 1
ATOM 1486 N N . ALA B 1 45 ? 7.070 92.838 17.542 1.00 18.23 64 ALA B N 1
ATOM 1487 C CA . ALA B 1 45 ? 6.354 94.085 17.557 1.00 18.24 64 ALA B CA 1
ATOM 1488 C C . ALA B 1 45 ? 6.562 94.777 16.185 1.00 18.30 64 ALA B C 1
ATOM 1489 O O . ALA B 1 45 ? 5.651 95.389 15.620 1.00 21.03 64 ALA B O 1
ATOM 1491 N N . PHE B 1 46 ? 7.782 94.722 15.679 1.00 16.74 65 PHE B N 1
ATOM 1492 C CA . PHE B 1 46 ? 8.076 95.271 14.349 1.00 19.55 65 PHE B CA 1
ATOM 1493 C C . PHE B 1 46 ? 7.265 94.537 13.291 1.00 20.57 65 PHE B C 1
ATOM 1494 O O . PHE B 1 46 ? 6.600 95.161 12.456 1.00 21.04 65 PHE B O 1
ATOM 1502 N N . TRP B 1 47 ? 7.255 93.210 13.320 1.00 20.86 66 TRP B N 1
ATOM 1503 C CA . TRP B 1 47 ? 6.457 92.491 12.326 1.00 21.02 66 TRP B CA 1
ATOM 1504 C C . TRP B 1 47 ? 4.955 92.733 12.527 1.00 20.46 66 TRP B C 1
ATOM 1505 O O . TRP B 1 47 ? 4.199 92.707 11.569 1.00 23.33 66 TRP B O 1
ATOM 1516 N N . ASP B 1 48 ? 4.536 92.976 13.760 1.00 20.77 67 ASP B N 1
ATOM 1517 C CA . ASP B 1 48 ? 3.104 93.231 14.069 1.00 20.96 67 ASP B CA 1
ATOM 1518 C C . ASP B 1 48 ? 2.684 94.639 13.685 1.00 22.81 67 ASP B C 1
ATOM 1519 O O . ASP B 1 48 ? 1.533 94.864 13.319 1.00 22.94 67 ASP B O 1
ATOM 1524 N N . THR B 1 49 ? 3.592 95.606 13.771 1.00 23.55 68 THR B N 1
ATOM 1525 C CA . THR B 1 49 ? 3.272 97.029 13.547 1.00 21.34 68 THR B CA 1
ATOM 1526 C C . THR B 1 49 ? 3.922 97.698 12.323 1.00 21.85 68 THR B C 1
ATOM 1527 O O . THR B 1 49 ? 3.464 98.714 11.894 1.00 18.11 68 THR B O 1
ATOM 1531 N N . GLY B 1 50 ? 5.037 97.184 11.816 1.00 20.13 69 GLY B N 1
ATOM 1532 C CA . GLY B 1 50 ? 5.765 97.871 10.759 1.00 21.31 69 GLY B CA 1
ATOM 1533 C C . GLY B 1 50 ? 6.438 99.186 11.123 1.00 21.70 69 GLY B C 1
ATOM 1534 O O . GLY B 1 50 ? 6.794 99.955 10.235 1.00 24.08 69 GLY B O 1
ATOM 1535 N N . LYS B 1 51 ? 6.596 99.472 12.415 1.00 21.23 70 LYS B N 1
ATOM 1536 C CA . LYS B 1 51 ? 7.240 100.710 12.853 1.00 22.01 70 LYS B CA 1
ATOM 1537 C C . LYS B 1 51 ? 8.724 100.612 12.663 1.00 20.06 70 LYS B C 1
ATOM 1538 O O . LYS B 1 51 ? 9.422 99.926 13.420 1.00 18.80 70 LYS B O 1
ATOM 1544 N N . GLU B 1 52 ? 9.202 101.292 11.627 1.00 18.61 71 GLU B N 1
ATOM 1545 C CA . GLU B 1 52 ? 10.594 101.166 11.206 1.00 20.88 71 GLU B CA 1
ATOM 1546 C C . GLU B 1 52 ? 11.597 101.652 12.250 1.00 21.32 71 GLU B C 1
ATOM 1547 O O . GLU B 1 52 ? 12.736 101.174 12.280 1.00 21.75 71 GLU B O 1
ATOM 1553 N N . GLU B 1 53 ? 11.186 102.560 13.141 1.00 18.70 72 GLU B N 1
ATOM 1554 C CA . GLU B 1 53 ? 12.099 102.964 14.220 1.00 18.88 72 GLU B CA 1
ATOM 1555 C C . GLU B 1 53 ? 12.539 101.812 15.136 1.00 19.63 72 GLU B C 1
ATOM 1556 O O . GLU B 1 53 ? 13.563 101.911 15.820 1.00 17.83 72 GLU B O 1
ATOM 1562 N N . LEU B 1 54 ? 11.780 100.724 15.161 1.00 18.94 73 LEU B N 1
ATOM 1563 C CA . LEU B 1 54 ? 12.189 99.587 15.968 1.00 18.98 73 LEU B CA 1
ATOM 1564 C C . LEU B 1 54 ? 13.455 98.854 15.448 1.00 22.64 73 LEU B C 1
ATOM 1565 O O . LEU B 1 54 ? 14.133 98.171 16.227 1.00 20.95 73 LEU B O 1
ATOM 1570 N N . ILE B 1 55 ? 13.767 99.019 14.161 1.00 20.06 74 ILE B N 1
ATOM 1571 C CA . ILE B 1 55 ? 14.827 98.255 13.516 1.00 21.36 74 ILE B CA 1
ATOM 1572 C C . ILE B 1 55 ? 16.179 98.482 14.180 1.00 20.45 74 ILE B C 1
ATOM 1573 O O . ILE B 1 55 ? 16.744 97.522 14.682 1.00 21.69 74 ILE B O 1
ATOM 1578 N N . PRO B 1 56 ? 16.663 99.735 14.236 1.00 22.10 75 PRO B N 1
ATOM 1579 C CA . PRO B 1 56 ? 17.951 99.919 14.915 1.00 23.48 75 PRO B CA 1
ATOM 1580 C C . PRO B 1 56 ? 17.937 99.553 16.401 1.00 19.52 75 PRO B C 1
ATOM 1581 O O . PRO B 1 56 ? 18.999 99.313 16.997 1.00 22.79 75 PRO B O 1
ATOM 1585 N N . GLN B 1 57 ? 16.762 99.542 17.014 1.00 20.71 76 GLN B N 1
ATOM 1586 C CA . GLN B 1 57 ? 16.656 99.110 18.416 1.00 19.17 76 GLN B CA 1
ATOM 1587 C C . GLN B 1 57 ? 16.739 97.605 18.609 1.00 20.47 76 GLN B C 1
ATOM 1588 O O . GLN B 1 57 ? 16.990 97.133 19.700 1.00 20.05 76 GLN B O 1
ATOM 1594 N N . THR B 1 58 ? 16.523 96.850 17.550 1.00 19.54 77 THR B N 1
ATOM 1595 C CA . THR B 1 58 ? 16.354 95.417 17.642 1.00 19.00 77 THR B CA 1
ATOM 1596 C C . THR B 1 58 ? 17.453 94.624 16.993 1.00 17.55 77 THR B C 1
ATOM 1597 O O . THR B 1 58 ? 17.764 93.533 17.464 1.00 15.53 77 THR B O 1
ATOM 1601 N N . VAL B 1 59 ? 17.961 95.091 15.848 1.00 19.75 78 VAL B N 1
ATOM 1602 C CA . VAL B 1 59 ? 18.981 94.327 15.124 1.00 17.61 78 VAL B CA 1
ATOM 1603 C C . VAL B 1 59 ? 20.240 95.188 14.977 1.00 20.88 78 VAL B C 1
ATOM 1604 O O . VAL B 1 59 ? 20.186 96.443 15.012 1.00 18.54 78 VAL B O 1
ATOM 1608 N N . THR B 1 60 ? 21.381 94.538 14.775 1.00 18.49 79 THR B N 1
ATOM 1609 C CA . THR B 1 60 ? 22.637 95.292 14.583 1.00 19.55 79 THR B CA 1
ATOM 1610 C C . THR B 1 60 ? 22.749 95.882 13.174 1.00 18.61 79 THR B C 1
ATOM 1611 O O . THR B 1 60 ? 22.024 95.530 12.257 1.00 16.68 79 THR B O 1
ATOM 1615 N N . GLU B 1 61 ? 23.668 96.815 13.001 1.00 17.35 80 GLU B N 1
ATOM 1616 C CA . GLU B 1 61 ? 23.850 97.436 11.694 1.00 19.96 80 GLU B CA 1
ATOM 1617 C C . GLU B 1 61 ? 24.252 96.367 10.671 1.00 20.87 80 GLU B C 1
ATOM 1618 O O . GLU B 1 61 ? 23.939 96.514 9.510 1.00 21.04 80 GLU B O 1
ATOM 1620 N N . ASN B 1 62 ? 24.911 95.283 11.092 1.00 18.41 81 ASN B N 1
ATOM 1621 C CA . ASN B 1 62 ? 25.328 94.243 10.126 1.00 22.15 81 ASN B CA 1
ATOM 1622 C C . ASN B 1 62 ? 24.396 93.016 10.126 1.00 19.00 81 ASN B C 1
ATOM 1623 O O . ASN B 1 62 ? 24.811 91.916 9.761 1.00 21.51 81 ASN B O 1
ATOM 1628 N N . PHE B 1 63 ? 23.131 93.208 10.523 1.00 20.25 82 PHE B N 1
ATOM 1629 C CA . PHE B 1 63 ? 22.120 92.158 10.501 1.00 18.82 82 PHE B CA 1
ATOM 1630 C C . PHE B 1 63 ? 22.147 91.382 9.193 1.00 17.04 82 PHE B C 1
ATOM 1631 O O . PHE B 1 63 ? 22.114 91.970 8.115 1.00 16.81 82 PHE B O 1
ATOM 1639 N N . PHE B 1 64 ? 22.195 90.057 9.285 1.00 16.78 83 PHE B N 1
ATOM 1640 C CA . PHE B 1 64 ? 22.250 89.193 8.108 1.00 18.20 83 PHE B CA 1
ATOM 1641 C C . PHE B 1 64 ? 21.190 88.090 8.201 1.00 20.07 83 PHE B C 1
ATOM 1642 O O . PHE B 1 64 ? 21.117 87.346 9.198 1.00 20.15 83 PHE B O 1
ATOM 1650 N N . ASP B 1 65 ? 20.364 88.006 7.156 1.00 21.53 84 ASP B N 1
ATOM 1651 C CA . ASP B 1 65 ? 19.353 86.974 6.984 1.00 20.37 84 ASP B CA 1
ATOM 1652 C C . ASP B 1 65 ? 19.962 85.843 6.161 1.00 21.93 84 ASP B C 1
ATOM 1653 O O . ASP B 1 65 ? 20.252 86.000 4.968 1.00 22.67 84 ASP B O 1
ATOM 1658 N N . HIS B 1 66 ? 20.139 84.694 6.806 1.00 20.27 85 HIS B N 1
ATOM 1659 C CA . HIS B 1 66 ? 20.692 83.509 6.149 1.00 19.20 85 HIS B CA 1
ATOM 1660 C C . HIS B 1 66 ? 19.717 82.814 5.213 1.00 21.44 85 HIS B C 1
ATOM 1661 O O . HIS B 1 66 ? 20.137 81.942 4.464 1.00 19.70 85 HIS B O 1
ATOM 1668 N N . THR B 1 67 ? 18.434 83.175 5.286 1.00 20.61 86 THR B N 1
ATOM 1669 C CA . THR B 1 67 ? 17.335 82.531 4.553 1.00 20.78 86 THR B CA 1
ATOM 1670 C C . THR B 1 67 ? 16.546 83.586 3.810 1.00 22.64 86 THR B C 1
ATOM 1671 O O . THR B 1 67 ? 15.321 83.668 3.910 1.00 23.79 86 THR B O 1
ATOM 1675 N N . LEU B 1 68 ? 17.278 84.407 3.061 1.00 23.66 87 LEU B N 1
ATOM 1676 C CA . LEU B 1 68 ? 16.746 85.640 2.460 1.00 22.25 87 LEU B CA 1
ATOM 1677 C C . LEU B 1 68 ? 15.760 85.316 1.348 1.00 25.10 87 LEU B C 1
ATOM 1678 O O . LEU B 1 68 ? 16.146 84.705 0.367 1.00 22.64 87 LEU B O 1
ATOM 1683 N N . PRO B 1 69 ? 14.472 85.670 1.513 1.00 26.62 88 PRO B N 1
ATOM 1684 C CA . PRO B 1 69 ? 13.553 85.445 0.393 1.00 27.39 88 PRO B CA 1
ATOM 1685 C C . PRO B 1 69 ? 13.991 86.145 -0.893 1.00 29.02 88 PRO B C 1
ATOM 1686 O O . PRO B 1 69 ? 14.573 87.226 -0.818 1.00 28.48 88 PRO B O 1
ATOM 1690 N N . LYS B 1 70 ? 13.721 85.516 -2.061 1.00 29.85 89 LYS B N 1
ATOM 1691 C CA . LYS B 1 70 ? 14.126 86.050 -3.355 1.00 28.15 89 LYS B CA 1
ATOM 1692 C C . LYS B 1 70 ? 13.591 87.459 -3.535 1.00 27.30 89 LYS B C 1
ATOM 1693 O O . LYS B 1 70 ? 12.426 87.726 -3.287 1.00 29.20 89 LYS B O 1
ATOM 1695 N N . GLY B 1 71 ? 14.472 88.377 -3.926 1.00 31.92 90 GLY B N 1
ATOM 1696 C CA . GLY B 1 71 ? 14.079 89.777 -4.104 1.00 30.77 90 GLY B CA 1
ATOM 1697 C C . GLY B 1 71 ? 13.989 90.637 -2.849 1.00 29.27 90 GLY B C 1
ATOM 1698 O O . GLY B 1 71 ? 13.708 91.821 -2.954 1.00 32.95 90 GLY B O 1
ATOM 1699 N N . ARG B 1 72 ? 14.215 90.082 -1.664 1.00 24.73 91 ARG B N 1
ATOM 1700 C CA . ARG B 1 72 ? 14.311 90.919 -0.481 1.00 24.44 91 ARG B CA 1
ATOM 1701 C C . ARG B 1 72 ? 15.743 91.416 -0.317 1.00 23.18 91 ARG B C 1
ATOM 1702 O O . ARG B 1 72 ? 16.706 90.644 -0.443 1.00 24.33 91 ARG B O 1
ATOM 1710 N N . PRO B 1 73 ? 15.911 92.729 -0.070 1.00 22.61 92 PRO B N 1
ATOM 1711 C CA . PRO B 1 73 ? 17.257 93.208 0.205 1.00 20.66 92 PRO B CA 1
ATOM 1712 C C . PRO B 1 73 ? 17.873 92.520 1.400 1.00 17.43 92 PRO B C 1
ATOM 1713 O O . PRO B 1 73 ? 17.153 92.181 2.306 1.00 18.94 92 PRO B O 1
ATOM 1717 N N . GLN B 1 74 ? 19.187 92.305 1.389 1.00 16.50 93 GLN B N 1
ATOM 1718 C CA . GLN B 1 74 ? 19.903 91.784 2.577 1.00 19.94 93 GLN B CA 1
ATOM 1719 C C . GLN B 1 74 ? 20.003 92.951 3.585 1.00 19.84 93 GLN B C 1
ATOM 1720 O O . GLN B 1 74 ? 19.973 94.135 3.196 1.00 22.04 93 GLN B O 1
ATOM 1726 N N . GLY B 1 75 ? 20.068 92.614 4.860 1.00 19.75 94 GLY B N 1
ATOM 1727 C CA . GLY B 1 75 ? 20.255 93.600 5.905 1.00 19.68 94 GLY B CA 1
ATOM 1728 C C . GLY B 1 75 ? 19.043 94.336 6.405 1.00 20.12 94 GLY B C 1
ATOM 1729 O O . GLY B 1 75 ? 17.884 93.982 6.120 1.00 16.14 94 GLY B O 1
ATOM 1730 N N . THR B 1 76 ? 19.323 95.384 7.181 1.00 20.41 95 THR B N 1
ATOM 1731 C CA . THR B 1 76 ? 18.269 96.185 7.750 1.00 19.91 95 THR B CA 1
ATOM 1732 C C . THR B 1 76 ? 17.303 96.741 6.710 1.00 18.89 95 THR B C 1
ATOM 1733 O O . THR B 1 76 ? 16.126 96.831 7.002 1.00 19.57 95 THR B O 1
ATOM 1737 N N . GLU B 1 77 ? 17.758 97.098 5.507 1.00 17.94 96 GLU B N 1
ATOM 1738 C CA . GLU B 1 77 ? 16.840 97.628 4.493 1.00 19.14 96 GLU B CA 1
ATOM 1739 C C . GLU B 1 77 ? 15.812 96.580 4.039 1.00 21.34 96 GLU B C 1
ATOM 1740 O O . GLU B 1 77 ? 14.672 96.921 3.653 1.00 18.64 96 GLU B O 1
ATOM 1746 N N . GLY B 1 78 ? 16.209 95.316 4.109 1.00 18.90 97 GLY B N 1
ATOM 1747 C CA . GLY B 1 78 ? 15.304 94.215 3.780 1.00 22.34 97 GLY B CA 1
ATOM 1748 C C . GLY B 1 78 ? 14.172 94.080 4.771 1.00 22.72 97 GLY B C 1
ATOM 1749 O O . GLY B 1 78 ? 13.099 93.643 4.407 1.00 18.47 97 GLY B O 1
ATOM 1750 N N . LEU B 1 79 ? 14.413 94.453 6.030 1.00 24.58 98 LEU B N 1
ATOM 1751 C CA . LEU B 1 79 ? 13.357 94.399 7.048 1.00 23.17 98 LEU B CA 1
ATOM 1752 C C . LEU B 1 79 ? 12.289 95.448 6.766 1.00 22.44 98 LEU B C 1
ATOM 1753 O O . LEU B 1 79 ? 11.100 95.182 6.923 1.00 22.85 98 LEU B O 1
ATOM 1758 N N . LYS B 1 80 ? 12.717 96.640 6.371 1.00 21.59 99 LYS B N 1
ATOM 1759 C CA . LYS B 1 80 ? 11.791 97.715 5.973 1.00 23.54 99 LYS B CA 1
ATOM 1760 C C . LYS B 1 80 ? 10.925 97.291 4.819 1.00 21.81 99 LYS B C 1
ATOM 1761 O O . LYS B 1 80 ? 9.694 97.423 4.879 1.00 18.00 99 LYS B O 1
ATOM 1767 N N . PHE B 1 81 ? 11.604 96.797 3.776 1.00 19.87 100 PHE B N 1
ATOM 1768 C CA . PHE B 1 81 ? 11.007 96.303 2.537 1.00 21.68 100 PHE B CA 1
ATOM 1769 C C . PHE B 1 81 ? 9.981 95.230 2.805 1.00 20.07 100 PHE B C 1
ATOM 1770 O O . PHE B 1 81 ? 8.871 95.278 2.280 1.00 18.71 100 PHE B O 1
ATOM 1778 N N . ALA B 1 82 ? 10.372 94.240 3.603 1.00 18.68 101 ALA B N 1
ATOM 1779 C CA . ALA B 1 82 ? 9.480 93.114 3.885 1.00 18.05 101 ALA B CA 1
ATOM 1780 C C . ALA B 1 82 ? 8.180 93.512 4.624 1.00 21.18 101 ALA B C 1
ATOM 1781 O O . ALA B 1 82 ? 7.072 93.034 4.293 1.00 21.43 101 ALA B O 1
ATOM 1783 N N . ALA B 1 83 ? 8.321 94.370 5.637 1.00 20.45 102 ALA B N 1
ATOM 1784 C CA . ALA B 1 83 ? 7.193 94.812 6.424 1.00 21.46 102 ALA B CA 1
ATOM 1785 C C . ALA B 1 83 ? 6.231 95.651 5.597 1.00 20.65 102 ALA B C 1
ATOM 1786 O O . ALA B 1 83 ? 4.996 95.481 5.684 1.00 20.67 102 ALA B O 1
ATOM 1788 N N . GLN B 1 84 ? 6.760 96.541 4.774 1.00 20.16 103 GLN B N 1
ATOM 1789 C CA . GLN B 1 84 ? 5.861 97.296 3.921 1.00 24.32 103 GLN B CA 1
ATOM 1790 C C . GLN B 1 84 ? 5.175 96.398 2.928 1.00 25.35 103 GLN B C 1
ATOM 1791 O O . GLN B 1 84 ? 3.969 96.555 2.656 1.00 20.78 103 GLN B O 1
ATOM 1797 N N . ASN B 1 85 ? 5.939 95.468 2.358 1.00 24.71 104 ASN B N 1
ATOM 1798 C CA . ASN B 1 85 ? 5.332 94.536 1.402 1.00 24.03 104 ASN B CA 1
ATOM 1799 C C . ASN B 1 85 ? 4.227 93.630 1.965 1.00 24.23 104 ASN B C 1
ATOM 1800 O O . ASN B 1 85 ? 3.196 93.426 1.319 1.00 26.74 104 ASN B O 1
ATOM 1805 N N . PHE B 1 86 ? 4.458 93.070 3.145 1.00 21.61 105 PHE B N 1
ATOM 1806 C CA . PHE B 1 86 ? 3.438 92.310 3.837 1.00 25.41 105 PHE B CA 1
ATOM 1807 C C . PHE B 1 86 ? 2.206 93.176 4.067 1.00 23.54 105 PHE B C 1
ATOM 1808 O O . PHE B 1 86 ? 1.087 92.687 3.930 1.00 23.04 105 PHE B O 1
ATOM 1816 N N . ARG B 1 87 ? 2.395 94.463 4.391 1.00 22.84 106 ARG B N 1
ATOM 1817 C CA . ARG B 1 87 ? 1.251 95.364 4.563 1.00 25.34 106 ARG B CA 1
ATOM 1818 C C . ARG B 1 87 ? 0.514 95.768 3.302 1.00 24.21 106 ARG B C 1
ATOM 1819 O O . ARG B 1 87 ? -0.665 96.131 3.359 1.00 24.66 106 ARG B O 1
ATOM 1827 N N . LYS B 1 88 ? 1.186 95.703 2.170 1.00 23.35 107 LYS B N 1
ATOM 1828 C CA . LYS B 1 88 ? 0.506 95.863 0.880 1.00 23.27 107 LYS B CA 1
ATOM 1829 C C . LYS B 1 88 ? -0.507 94.770 0.616 1.00 22.64 107 LYS B C 1
ATOM 1830 O O . LYS B 1 88 ? -1.612 95.077 0.146 1.00 22.70 107 LYS B O 1
ATOM 1836 N N . ILE B 1 89 ? -0.104 93.509 0.843 1.00 23.10 108 ILE B N 1
ATOM 1837 C CA . ILE B 1 89 ? -1.011 92.348 0.658 1.00 26.67 108 ILE B CA 1
ATOM 1838 C C . ILE B 1 89 ? -1.981 92.121 1.834 1.00 24.77 108 ILE B C 1
ATOM 1839 O O . ILE B 1 89 ? -3.135 91.670 1.633 1.00 22.01 108 ILE B O 1
ATOM 1844 N N . VAL B 1 90 ? -1.535 92.443 3.044 1.00 23.29 109 VAL B N 1
ATOM 1845 C CA . VAL B 1 90 ? -2.346 92.235 4.258 1.00 23.26 109 VAL B CA 1
ATOM 1846 C C . VAL B 1 90 ? -2.242 93.481 5.137 1.00 22.81 109 VAL B C 1
ATOM 1847 O O . VAL B 1 90 ? -1.507 93.514 6.139 1.00 19.95 109 VAL B O 1
ATOM 1851 N N . PRO B 1 91 ? -2.995 94.520 4.780 1.00 23.05 110 PRO B N 1
ATOM 1852 C CA . PRO B 1 91 ? -2.921 95.772 5.533 1.00 24.02 110 PRO B CA 1
ATOM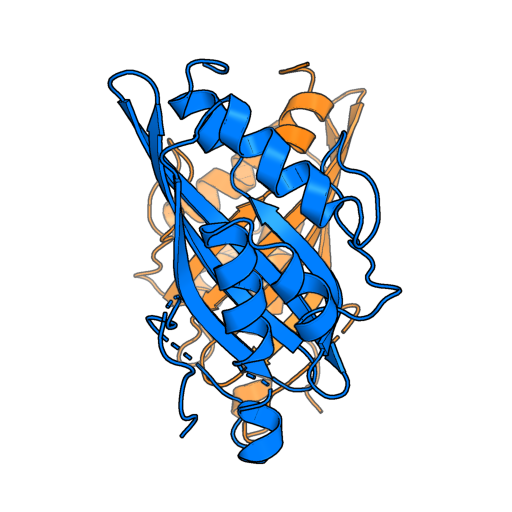 1853 C C . PRO B 1 91 ? -3.082 95.669 7.050 1.00 25.26 110 PRO B C 1
ATOM 1854 O O . PRO B 1 91 ? -2.480 96.445 7.773 1.00 28.53 110 PRO B O 1
ATOM 1858 N N . ASN B 1 92 ? -3.868 94.724 7.526 1.00 22.49 111 ASN B N 1
ATOM 1859 C CA . ASN B 1 92 ? -4.129 94.577 8.955 1.00 22.29 111 ASN B CA 1
ATOM 1860 C C . ASN B 1 92 ? -3.413 93.379 9.546 1.00 21.85 111 ASN B C 1
ATOM 1861 O O . ASN B 1 92 ? -3.887 92.793 10.507 1.00 19.49 111 ASN B O 1
ATOM 1866 N N . ILE B 1 93 ? -2.271 93.003 8.979 1.00 20.27 112 ILE B N 1
ATOM 1867 C CA . ILE B 1 93 ? -1.564 91.833 9.455 1.00 20.10 112 ILE B CA 1
ATOM 1868 C C . ILE B 1 93 ? -1.216 91.988 10.965 1.00 20.44 112 ILE B C 1
ATOM 1869 O O . ILE B 1 93 ? -0.894 93.074 11.429 1.00 20.17 112 ILE B O 1
ATOM 1874 N N . HIS B 1 94 ? -1.310 90.891 11.697 1.00 20.17 113 HIS B N 1
ATOM 1875 C CA . HIS B 1 94 ? -1.103 90.801 13.125 1.00 22.26 113 HIS B CA 1
ATOM 1876 C C . HIS B 1 94 ? -0.149 89.616 13.378 1.00 23.27 113 HIS B C 1
ATOM 1877 O O . HIS B 1 94 ? -0.275 88.597 12.729 1.00 22.86 113 HIS B O 1
ATOM 1884 N N . CYS B 1 95 ? 0.835 89.791 14.276 1.00 22.97 114 CYS B N 1
ATOM 1885 C CA . CYS B 1 95 ? 1.832 88.749 14.600 1.00 19.51 114 CYS B CA 1
ATOM 1886 C C . CYS B 1 95 ? 1.709 88.424 16.083 1.00 21.05 114 CYS B C 1
ATOM 1887 O O . CYS B 1 95 ? 1.683 89.331 16.905 1.00 22.28 114 CYS B O 1
ATOM 1890 N N . GLU B 1 96 ? 1.567 87.137 16.411 1.00 18.77 115 GLU B N 1
ATOM 1891 C CA . GLU B 1 96 ? 1.612 86.647 17.786 1.00 19.68 115 GLU B CA 1
ATOM 1892 C C . GLU B 1 96 ? 2.722 85.596 17.953 1.00 19.04 115 GLU B C 1
ATOM 1893 O O . GLU B 1 96 ? 2.994 84.776 17.052 1.00 20.06 115 GLU B O 1
ATOM 1899 N N . ILE B 1 97 ? 3.354 85.650 19.112 1.00 20.28 116 ILE B N 1
ATOM 1900 C CA . ILE B 1 97 ? 4.389 84.706 19.528 1.00 20.64 116 ILE B CA 1
ATOM 1901 C C . ILE B 1 97 ? 3.747 83.542 20.274 1.00 19.54 116 ILE B C 1
ATOM 1902 O O . ILE B 1 97 ? 3.285 83.697 21.422 1.00 19.70 116 ILE B O 1
ATOM 1907 N N . GLU B 1 98 ? 3.706 82.385 19.608 1.00 18.91 117 GLU B N 1
ATOM 1908 C CA . GLU B 1 98 ? 3.151 81.175 20.188 1.00 18.62 117 GLU B CA 1
ATOM 1909 C C . GLU B 1 98 ? 4.044 80.501 21.181 1.00 16.73 117 GLU B C 1
ATOM 1910 O O . GLU B 1 98 ? 3.558 79.966 22.178 1.00 17.55 117 GLU B O 1
ATOM 1916 N N . ASP B 1 99 ? 5.353 80.493 20.910 1.00 18.79 118 ASP B N 1
ATOM 1917 C CA . ASP B 1 99 ? 6.332 79.805 21.777 1.00 19.12 118 ASP B CA 1
ATOM 1918 C C . ASP B 1 99 ? 7.662 80.523 21.549 1.00 20.21 118 ASP B C 1
ATOM 1919 O O . ASP B 1 99 ? 7.945 80.990 20.419 1.00 16.41 118 ASP B O 1
ATOM 1924 N N . LEU B 1 100 ? 8.404 80.688 22.635 1.00 19.89 119 LEU B N 1
ATOM 1925 C CA . LEU B 1 100 ? 9.721 81.353 22.636 1.00 20.33 119 LEU B CA 1
ATOM 1926 C C . LEU B 1 100 ? 10.667 80.498 23.445 1.00 17.09 119 LEU B C 1
ATOM 1927 O O . LEU B 1 100 ? 10.389 80.187 24.615 1.00 16.47 119 LEU B O 1
ATOM 1932 N N . LEU B 1 101 ? 11.792 80.128 22.830 1.00 16.61 120 LEU B N 1
ATOM 1933 C CA . LEU B 1 101 ? 12.783 79.183 23.404 1.00 18.41 120 LEU B CA 1
ATOM 1934 C C . LEU B 1 101 ? 14.152 79.892 23.423 1.00 16.72 120 LEU B C 1
ATOM 1935 O O . LEU B 1 101 ? 14.749 80.113 22.374 1.00 19.11 120 LEU B O 1
ATOM 1940 N N . VAL B 1 102 ? 14.659 80.216 24.606 1.00 20.37 121 VAL B N 1
ATOM 1941 C CA . VAL B 1 102 ? 15.860 81.049 24.765 1.00 18.07 121 VAL B CA 1
ATOM 1942 C C . VAL B 1 102 ? 16.979 80.213 25.437 1.00 17.60 121 VAL B C 1
ATOM 1943 O O . VAL B 1 102 ? 16.776 79.658 26.542 1.00 20.02 121 VAL B O 1
ATOM 1947 N N . VAL B 1 103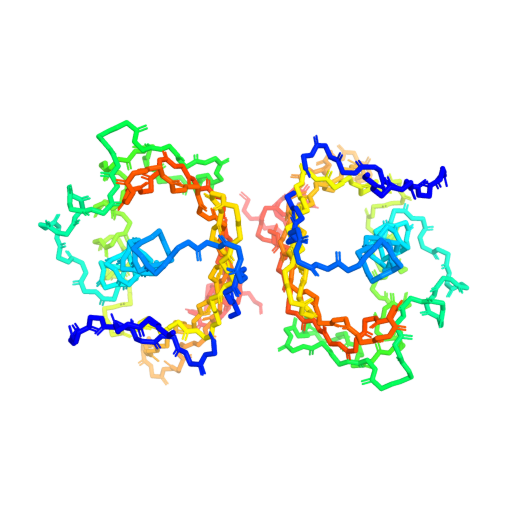 ? 18.115 80.082 24.751 1.00 19.74 122 VAL B N 1
ATOM 1948 C CA . VAL B 1 103 ? 19.234 79.279 25.229 1.00 17.05 122 VAL B CA 1
ATOM 1949 C C . VAL B 1 103 ? 20.559 79.785 24.682 1.00 19.03 122 VAL B C 1
ATOM 1950 O O . VAL B 1 103 ? 20.677 80.063 23.518 1.00 18.28 122 VAL B O 1
ATOM 1954 N N . GLY B 1 104 ? 21.550 79.926 25.555 1.00 20.04 123 GLY B N 1
ATOM 1955 C CA . GLY B 1 104 ? 22.846 80.455 25.160 1.00 24.38 123 GLY B CA 1
ATOM 1956 C C . GLY B 1 104 ? 22.626 81.821 24.505 1.00 21.50 123 GLY B C 1
ATOM 1957 O O . GLY B 1 104 ? 22.037 82.717 25.134 1.00 22.41 123 GLY B O 1
ATOM 1958 N N A ASP B 1 105 ? 23.036 81.940 23.239 0.70 23.09 124 ASP B N 1
ATOM 1959 N N B ASP B 1 105 ? 23.074 81.974 23.261 0.30 21.92 124 ASP B N 1
ATOM 1960 C CA A ASP B 1 105 ? 22.925 83.177 22.472 0.70 23.24 124 ASP B CA 1
ATOM 1961 C CA B ASP B 1 105 ? 22.890 83.229 22.538 0.30 21.29 124 ASP B CA 1
ATOM 1962 C C A ASP B 1 105 ? 21.842 83.102 21.403 0.70 21.35 124 ASP B C 1
ATOM 1963 C C B ASP B 1 105 ? 21.881 83.081 21.385 0.30 20.43 124 ASP B C 1
ATOM 1964 O O A ASP B 1 105 ? 21.782 83.969 20.529 0.70 21.97 124 ASP B O 1
ATOM 1965 O O B ASP B 1 105 ? 21.900 83.876 20.449 0.30 19.95 124 ASP B O 1
ATOM 1974 N N . LYS B 1 106 ? 20.999 82.081 21.469 1.00 19.21 125 LYS B N 1
ATOM 1975 C CA . LYS B 1 106 ? 20.023 81.807 20.409 1.00 20.83 125 LYS B CA 1
ATOM 1976 C C . LYS B 1 106 ? 18.591 81.888 20.975 1.00 19.02 125 LYS B C 1
ATOM 1977 O O . LYS B 1 106 ? 18.325 81.662 22.194 1.00 18.64 125 LYS B O 1
ATOM 1983 N N . VAL B 1 107 ? 17.674 82.234 20.093 1.00 18.62 126 VAL B N 1
ATOM 1984 C CA . VAL B 1 107 ? 16.234 82.273 20.392 1.00 17.62 126 VAL B CA 1
ATOM 1985 C C . VAL B 1 107 ? 15.448 81.635 19.259 1.00 19.77 126 VAL B C 1
ATOM 1986 O O . VAL B 1 107 ? 15.662 81.990 18.106 1.00 20.18 126 VAL B O 1
ATOM 1990 N N . THR B 1 108 ? 14.567 80.674 19.576 1.00 18.57 127 THR B N 1
ATOM 1991 C CA . THR B 1 108 ? 13.594 80.190 18.612 1.00 19.54 127 THR B CA 1
ATOM 1992 C C . THR B 1 108 ? 12.241 80.826 18.905 1.00 16.84 127 THR B C 1
ATOM 1993 O O . THR B 1 108 ? 11.786 80.828 20.049 1.00 19.36 127 THR B O 1
ATOM 1997 N N . ALA B 1 109 ? 11.601 81.367 17.868 1.00 18.88 128 ALA B N 1
ATOM 1998 C CA . ALA B 1 109 ? 10.239 81.848 17.979 1.00 20.49 128 ALA B CA 1
ATOM 1999 C C . ALA B 1 109 ? 9.337 81.050 17.051 1.00 20.43 128 ALA B C 1
ATOM 2000 O O . ALA B 1 109 ? 9.696 80.814 15.886 1.00 19.62 128 ALA B O 1
ATOM 2002 N N . ARG B 1 110 ? 8.158 80.646 17.544 1.00 19.92 129 ARG B N 1
ATOM 2003 C CA . ARG B 1 110 ? 7.097 80.116 16.659 1.00 22.29 129 ARG B CA 1
ATOM 2004 C C . ARG B 1 110 ? 6.003 81.159 16.647 1.00 22.05 129 ARG B C 1
ATOM 2005 O O . ARG B 1 110 ? 5.546 81.557 17.709 1.00 15.88 129 ARG B O 1
ATOM 2013 N N . LEU B 1 111 ? 5.659 81.646 15.445 1.00 18.82 130 LEU B N 1
ATOM 2014 C CA . LEU B 1 111 ? 4.736 82.768 15.252 1.00 18.68 130 LEU B CA 1
ATOM 2015 C C . LEU B 1 111 ? 3.438 82.399 14.527 1.00 20.59 130 LEU B C 1
ATOM 2016 O O . LEU B 1 111 ? 3.387 81.462 13.727 1.00 21.02 130 LEU B O 1
ATOM 2021 N N . SER B 1 112 ? 2.382 83.145 14.811 1.00 20.35 131 SER B N 1
ATOM 2022 C CA . SER B 1 112 ? 1.139 83.044 14.030 1.00 20.66 131 SER B CA 1
ATOM 2023 C C . SER B 1 112 ? 0.840 84.422 13.414 1.00 18.96 131 SER B C 1
ATOM 2024 O O . SER B 1 112 ? 0.906 85.463 14.099 1.00 17.54 131 SER B O 1
ATOM 2027 N N . PHE B 1 113 ? 0.601 84.434 12.108 1.00 22.14 132 PHE B N 1
ATOM 2028 C CA . PHE B 1 113 ? 0.262 85.647 11.365 1.00 21.22 132 PHE B CA 1
ATOM 2029 C C . PHE B 1 113 ? -1.177 85.540 10.877 1.00 23.19 132 PHE B C 1
ATOM 2030 O O . PHE B 1 113 ? -1.537 84.533 10.249 1.00 22.11 132 PHE B O 1
ATOM 2038 N N . THR B 1 114 ? -1.987 86.576 11.145 1.00 20.67 133 THR B N 1
ATOM 2039 C C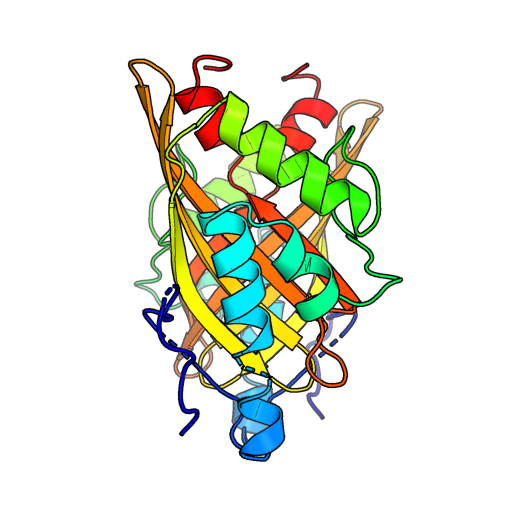A . THR B 1 114 ? -3.401 86.608 10.723 1.00 20.65 133 THR B CA 1
ATOM 2040 C C . THR B 1 114 ? -3.790 87.986 10.177 1.00 19.33 133 THR B C 1
ATOM 2041 O O . THR B 1 114 ? -3.195 89.008 10.512 1.00 18.16 133 THR B O 1
ATOM 2045 N N . GLY B 1 115 ? -4.812 87.999 9.330 1.00 20.02 134 GLY B N 1
ATOM 2046 C CA . GLY B 1 115 ? -5.332 89.223 8.788 1.00 20.84 134 GLY B CA 1
ATOM 2047 C C . GLY B 1 115 ? -6.265 88.948 7.648 1.00 19.21 134 GLY B C 1
ATOM 2048 O O . GLY B 1 115 ? -6.762 87.839 7.512 1.00 17.02 134 GLY B O 1
ATOM 2049 N N . THR B 1 116 ? -6.496 89.991 6.855 1.00 20.67 135 THR B N 1
ATOM 2050 C CA . THR B 1 116 ? -7.351 89.944 5.669 1.00 21.26 135 THR B CA 1
ATOM 2051 C C . THR B 1 116 ? -6.651 90.553 4.447 1.00 20.76 135 THR B C 1
ATOM 2052 O O . THR B 1 116 ? -6.019 91.585 4.542 1.00 21.39 135 THR B O 1
ATOM 2056 N N . HIS B 1 117 ? -6.721 89.848 3.325 1.00 22.14 136 HIS B N 1
ATOM 2057 C CA . HIS B 1 117 ? -6.277 90.329 2.026 1.00 20.77 136 HIS B CA 1
ATOM 2058 C C . HIS B 1 117 ? -7.544 90.517 1.203 1.00 21.53 136 HIS B C 1
ATOM 2059 O O . HIS B 1 117 ? -8.081 89.569 0.632 1.00 21.45 136 HIS B O 1
ATOM 2066 N N . ASN B 1 118 ? -8.018 91.755 1.150 1.00 21.47 137 ASN B N 1
ATOM 2067 C CA . ASN B 1 118 ? -9.248 92.084 0.437 1.00 24.46 137 ASN B CA 1
ATOM 2068 C C . ASN B 1 118 ? -10.401 91.228 1.013 1.00 24.04 137 ASN B C 1
ATOM 2069 O O . ASN B 1 118 ? -10.761 91.410 2.168 1.00 23.02 137 ASN B O 1
ATOM 2074 N N . ASP B 1 119 ? -10.901 90.273 0.252 1.00 23.16 138 ASP B N 1
ATOM 2075 C CA . ASP B 1 119 ? -12.055 89.468 0.675 1.00 25.08 138 ASP B CA 1
ATOM 2076 C C . ASP B 1 119 ? -11.627 88.075 1.138 1.00 23.29 138 ASP B C 1
ATOM 2077 O O . ASP B 1 119 ? -12.452 87.164 1.214 1.00 19.27 138 ASP B O 1
ATOM 2082 N N . LYS B 1 120 ? -10.342 87.915 1.479 1.00 23.91 139 LYS B N 1
ATOM 2083 C CA . LYS B 1 120 ? -9.799 86.620 1.877 1.00 26.82 139 LYS B CA 1
ATOM 2084 C C . LYS B 1 120 ? -9.122 86.675 3.224 1.00 21.82 139 LYS B C 1
ATOM 2085 O O . LYS B 1 120 ? -8.333 87.577 3.457 1.00 19.43 139 LYS B O 1
ATOM 2091 N N . LYS B 1 121 ? -9.421 85.708 4.099 1.00 20.03 140 LYS B N 1
ATOM 2092 C CA . LYS B 1 121 ? -8.756 85.624 5.395 1.00 22.85 140 LYS B CA 1
ATOM 2093 C C . LYS B 1 121 ? -7.377 85.017 5.230 1.00 22.14 140 LYS B C 1
ATOM 2094 O O . LYS B 1 121 ? -7.180 84.084 4.444 1.00 20.99 140 LYS B O 1
ATOM 2100 N N . ILE B 1 122 ? -6.429 85.580 5.960 1.00 21.33 141 ILE B N 1
ATOM 2101 C CA . ILE B 1 122 ? -5.070 85.095 5.966 1.00 22.07 141 ILE B CA 1
ATOM 2102 C C . ILE B 1 122 ? -4.755 84.487 7.347 1.00 21.48 141 ILE B C 1
ATOM 2103 O O . ILE B 1 122 ? -5.072 85.076 8.401 1.00 18.29 141 ILE B O 1
ATOM 2108 N N . ASP B 1 123 ? -4.098 83.334 7.337 1.00 21.44 142 ASP B N 1
ATOM 2109 C CA . ASP B 1 123 ? -3.762 82.622 8.589 1.00 22.67 142 ASP B CA 1
ATOM 2110 C C . ASP B 1 123 ? -2.624 81.642 8.354 1.00 21.73 142 ASP B C 1
ATOM 2111 O O . ASP B 1 123 ? -2.817 80.568 7.784 1.00 21.80 142 ASP B O 1
ATOM 2116 N N . PHE B 1 124 ? -1.425 82.024 8.755 1.00 20.71 143 PHE B N 1
ATOM 2117 C CA . PHE B 1 124 ? -0.274 81.168 8.513 1.00 20.57 143 PHE B CA 1
ATOM 2118 C C . PHE B 1 124 ? 0.711 81.315 9.646 1.00 21.91 143 PHE B C 1
ATOM 2119 O O . PHE B 1 124 ? 0.672 82.311 10.370 1.00 20.13 143 PHE B O 1
ATOM 2127 N N . PHE B 1 125 ? 1.589 80.332 9.794 1.00 21.68 144 PHE B N 1
ATOM 2128 C CA . PHE B 1 125 ? 2.581 80.339 10.855 1.00 21.50 144 PHE B CA 1
ATOM 2129 C C . PHE B 1 125 ? 3.997 80.436 10.302 1.00 20.08 144 PHE B C 1
ATOM 2130 O O . PHE B 1 125 ? 4.234 80.351 9.093 1.00 18.20 144 PHE B O 1
ATOM 2138 N N . ALA B 1 126 ? 4.927 80.655 11.224 1.00 20.59 145 ALA B N 1
ATOM 2139 C CA . ALA B 1 126 ? 6.317 80.776 10.901 1.00 18.73 145 ALA B CA 1
ATOM 2140 C C . ALA B 1 126 ? 7.182 80.323 12.040 1.00 17.40 145 ALA B C 1
ATOM 2141 O O . ALA B 1 126 ? 6.745 80.235 13.194 1.00 16.97 145 ALA B O 1
ATOM 2143 N N . ILE B 1 127 ? 8.433 80.000 11.712 1.00 18.64 146 ILE B N 1
ATOM 2144 C CA . ILE B 1 127 ? 9.405 79.640 12.734 1.00 19.90 146 ILE B CA 1
ATOM 2145 C C . ILE B 1 127 ? 10.707 80.361 12.383 1.00 19.18 146 ILE B C 1
ATOM 2146 O O . ILE B 1 127 ? 11.154 80.316 11.227 1.00 19.28 146 ILE B O 1
ATOM 2151 N N . ASP B 1 128 ? 11.281 81.025 13.385 1.00 20.16 147 ASP B N 1
ATOM 2152 C CA . ASP B 1 128 ? 12.520 81.753 13.241 1.00 20.03 147 ASP B CA 1
ATOM 2153 C C . ASP B 1 128 ? 13.504 81.308 14.300 1.00 20.53 147 ASP B C 1
ATOM 2154 O O . ASP B 1 128 ? 13.105 80.978 15.443 1.00 21.01 147 ASP B O 1
ATOM 2159 N N . ILE B 1 129 ? 14.776 81.381 13.940 1.00 19.75 148 ILE B N 1
ATOM 2160 C CA . ILE B 1 129 ? 15.910 81.200 14.850 1.00 19.68 148 ILE B CA 1
ATOM 2161 C C . ILE B 1 129 ? 16.713 82.528 14.805 1.00 19.08 148 ILE B C 1
ATOM 2162 O O . ILE B 1 129 ? 17.150 82.938 13.738 1.00 21.14 148 ILE B O 1
ATOM 2167 N N . LEU B 1 130 ? 16.905 83.169 15.967 1.00 18.03 149 LEU B N 1
ATOM 2168 C CA . LEU B 1 130 ? 17.617 84.442 16.124 1.00 17.79 149 LEU B CA 1
ATOM 2169 C C . LEU B 1 130 ? 18.920 84.248 16.869 1.00 19.56 149 LEU B C 1
ATOM 2170 O O . LEU B 1 130 ? 18.984 83.525 17.891 1.00 16.97 149 LEU B O 1
ATOM 2175 N N . HIS B 1 131 ? 19.960 84.878 16.371 1.00 18.09 150 HIS B N 1
ATOM 2176 C CA . HIS B 1 131 ? 21.226 84.922 17.091 1.00 19.51 150 HIS B CA 1
ATOM 2177 C C . HIS B 1 131 ? 21.289 86.297 17.756 1.00 18.85 150 HIS B C 1
ATOM 2178 O O . HIS B 1 131 ? 21.200 87.326 17.093 1.00 19.07 150 HIS B O 1
ATOM 2185 N N . VAL B 1 132 ? 21.437 86.315 19.069 1.00 18.13 151 VAL B N 1
ATOM 2186 C CA . VAL B 1 132 ? 21.344 87.564 19.805 1.00 22.09 151 VAL B CA 1
ATOM 2187 C C . VAL B 1 132 ? 22.654 87.845 20.526 1.00 25.25 151 VAL B C 1
ATOM 2188 O O . VAL B 1 132 ? 23.106 87.011 21.296 1.00 29.03 151 VAL B O 1
ATOM 2192 N N A LYS B 1 133 ? 23.249 89.007 20.285 0.60 23.57 152 LYS B N 1
ATOM 2193 N N B LYS B 1 133 ? 23.249 89.004 20.268 0.40 24.74 152 LYS B N 1
ATOM 2194 C CA A LYS B 1 133 ? 24.476 89.400 20.992 0.60 25.75 152 LYS B CA 1
ATOM 2195 C CA B LYS B 1 133 ? 24.455 89.427 20.983 0.40 26.30 152 LYS B CA 1
ATOM 2196 C C A LYS B 1 133 ? 24.258 90.780 21.610 0.60 26.09 152 LYS B C 1
ATOM 2197 C C B LYS B 1 133 ? 24.218 90.787 21.616 0.40 26.63 152 LYS B C 1
ATOM 2198 O O A LYS B 1 133 ? 23.902 91.738 20.921 0.60 24.94 152 LYS B O 1
ATOM 2199 O O B LYS B 1 133 ? 23.823 91.740 20.943 0.40 25.95 152 LYS B O 1
ATOM 2210 N N . ASP B 1 134 ? 24.464 90.856 22.919 1.00 28.33 153 ASP B N 1
ATOM 2211 C CA . ASP B 1 134 ? 24.311 92.073 23.685 1.00 28.82 153 ASP B CA 1
ATOM 2212 C C . ASP B 1 134 ? 22.954 92.703 23.461 1.00 27.64 153 ASP B C 1
ATOM 2213 O O . ASP B 1 134 ? 22.856 93.898 23.263 1.00 29.64 153 ASP B O 1
ATOM 2218 N N . GLY B 1 135 ? 21.910 91.890 23.451 1.00 25.32 154 GLY B N 1
ATOM 2219 C CA . GLY B 1 135 ? 20.539 92.406 23.379 1.00 24.03 154 GLY B CA 1
ATOM 2220 C C . GLY B 1 135 ? 20.059 92.862 22.022 1.00 24.74 154 GLY B C 1
ATOM 2221 O O . GLY B 1 135 ? 18.991 93.479 21.936 1.00 21.72 154 GLY B O 1
ATOM 2222 N N . LYS B 1 136 ? 20.829 92.571 20.975 1.00 21.39 155 LYS B N 1
ATOM 2223 C CA . LYS B 1 136 ? 20.384 92.811 19.585 1.00 21.61 155 LYS B CA 1
ATOM 2224 C C . LYS B 1 136 ? 20.574 91.583 18.711 1.00 18.49 155 LYS B C 1
ATOM 2225 O O . LYS B 1 136 ? 21.484 90.793 18.921 1.00 20.55 155 LYS B O 1
ATOM 2231 N N . ILE B 1 137 ? 19.684 91.435 17.741 1.00 17.38 156 ILE B N 1
ATOM 2232 C CA . ILE B 1 137 ? 19.756 90.332 16.788 1.00 19.03 156 ILE B CA 1
ATOM 2233 C C . ILE B 1 137 ? 20.827 90.604 15.696 1.00 19.41 156 ILE B C 1
ATOM 2234 O O . ILE B 1 137 ? 20.759 91.596 14.905 1.00 17.46 156 ILE B O 1
ATOM 2239 N N . THR B 1 138 ? 21.824 89.740 15.616 1.00 18.22 157 THR B N 1
ATOM 2240 C CA . THR B 1 138 ? 22.877 89.928 14.608 1.00 18.75 157 THR B CA 1
ATOM 2241 C C . THR B 1 138 ? 22.579 89.189 13.318 1.00 20.98 157 THR B C 1
ATOM 2242 O O . THR B 1 138 ? 23.037 89.590 12.213 1.00 19.02 157 THR B O 1
ATOM 2246 N N . GLU B 1 139 ? 21.870 88.081 13.441 1.00 20.43 158 GLU B N 1
ATOM 2247 C CA . GLU B 1 139 ? 21.537 87.234 12.280 1.00 21.77 158 GLU B CA 1
ATOM 2248 C C . GLU B 1 139 ? 20.372 86.317 12.583 1.00 21.43 158 GLU B C 1
ATOM 2249 O O . GLU B 1 139 ? 20.059 86.065 13.745 1.00 20.97 158 GLU B O 1
ATOM 2255 N N . ASP B 1 140 ? 19.715 85.846 11.511 1.00 21.47 159 ASP B N 1
ATOM 2256 C CA . ASP B 1 140 ? 18.552 84.964 11.643 1.00 20.08 159 ASP B CA 1
ATOM 2257 C C . ASP B 1 140 ? 18.417 83.962 10.491 1.00 20.89 159 ASP B C 1
ATOM 2258 O O . ASP B 1 140 ? 19.070 84.082 9.427 1.00 20.46 159 ASP B O 1
ATOM 2263 N N . TRP B 1 141 ? 17.669 82.911 10.800 1.00 20.89 160 TRP B N 1
ATOM 2264 C CA . TRP B 1 141 ? 17.208 81.919 9.825 1.00 17.98 160 TRP B CA 1
ATOM 2265 C C . TRP B 1 141 ? 15.707 81.871 10.036 1.00 18.90 160 TRP B C 1
ATOM 2266 O O . TRP B 1 141 ? 15.266 81.656 11.153 1.00 23.93 160 TRP B O 1
ATOM 2277 N N . HIS B 1 142 ? 14.902 82.023 8.997 1.00 20.72 161 HIS B N 1
ATOM 2278 C CA . HIS B 1 142 ? 13.449 82.049 9.246 1.00 19.65 161 HIS B CA 1
ATOM 2279 C C . HIS B 1 142 ? 12.693 81.423 8.112 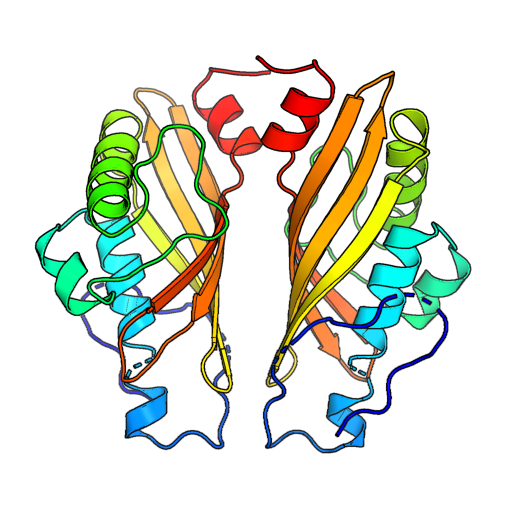1.00 19.88 161 HIS B C 1
ATOM 2280 O O . HIS B 1 142 ? 13.171 81.380 6.989 1.00 21.30 161 HIS B O 1
ATOM 2287 N N . LEU B 1 143 ? 11.489 80.961 8.400 1.00 17.09 162 LEU B N 1
ATOM 2288 C CA . LEU B 1 143 ? 10.663 80.375 7.396 1.00 18.29 162 LEU B CA 1
ATOM 2289 C C . LEU B 1 143 ? 9.193 80.617 7.715 1.00 19.33 162 LEU B C 1
ATOM 2290 O O . LEU B 1 143 ? 8.737 80.334 8.819 1.00 17.74 162 LEU B O 1
ATOM 2295 N N . GLU B 1 144 ? 8.486 81.126 6.723 1.00 22.23 163 GLU B N 1
ATOM 2296 C CA . GLU B 1 144 ? 7.037 81.331 6.772 1.00 24.88 163 GLU B CA 1
ATOM 2297 C C . GLU B 1 144 ? 6.403 80.229 5.912 1.00 25.74 163 GLU B C 1
ATOM 2298 O O . GLU B 1 144 ? 7.047 79.689 5.008 1.00 25.37 163 GLU B O 1
ATOM 2304 N N . ASP B 1 145 ? 5.156 79.869 6.210 1.00 24.38 164 ASP B N 1
ATOM 2305 C CA . ASP B 1 145 ? 4.459 78.867 5.436 1.00 22.84 164 ASP B CA 1
ATOM 2306 C C . ASP B 1 145 ? 3.898 79.536 4.160 1.00 23.93 164 ASP B C 1
ATOM 2307 O O . ASP B 1 145 ? 2.691 79.826 4.048 1.00 22.47 164 ASP B O 1
ATOM 2312 N N . ASN B 1 146 ? 4.816 79.762 3.214 1.00 25.30 165 ASN B N 1
ATOM 2313 C CA . ASN B 1 146 ? 4.598 80.548 2.011 1.00 28.93 165 ASN B CA 1
ATOM 2314 C C . ASN B 1 146 ? 3.647 79.844 1.053 1.00 28.58 165 ASN B C 1
ATOM 2315 O O . ASN B 1 146 ? 2.954 80.487 0.296 1.00 28.71 165 ASN B O 1
ATOM 2320 N N . LEU B 1 147 ? 3.595 78.526 1.091 1.00 28.16 166 LEU B N 1
ATOM 2321 C CA . LEU B 1 147 ? 2.675 77.818 0.211 1.00 32.08 166 LEU B CA 1
ATOM 2322 C C . LEU B 1 147 ? 1.259 78.038 0.714 1.00 30.54 166 LEU B C 1
ATOM 2323 O O . LEU B 1 147 ? 0.361 78.314 -0.093 1.00 29.99 166 LEU B O 1
ATOM 2328 N N . THR B 1 148 ? 1.052 77.908 2.033 1.00 26.26 167 THR B N 1
ATOM 2329 C CA . THR B 1 148 ? -0.263 78.188 2.625 1.00 25.92 167 THR B CA 1
ATOM 2330 C C . THR B 1 148 ? -0.676 79.641 2.334 1.00 26.42 167 THR B C 1
ATOM 2331 O O . THR B 1 148 ? -1.777 79.881 1.866 1.00 23.82 167 THR B O 1
ATOM 2335 N N . LEU B 1 149 ? 0.223 80.587 2.588 1.00 25.00 168 LEU B N 1
ATOM 2336 C CA . LEU B 1 149 ? -0.043 81.982 2.319 1.00 25.07 168 LEU B CA 1
ATOM 2337 C C . LEU B 1 149 ? -0.413 82.242 0.874 1.00 22.83 168 LEU B C 1
ATOM 2338 O O . LEU B 1 149 ? -1.432 82.889 0.636 1.00 25.26 168 LEU B O 1
ATOM 2343 N N . LYS B 1 150 ? 0.362 81.716 -0.087 1.00 26.39 169 LYS B N 1
ATOM 2344 C CA . LYS B 1 150 ? 0.074 81.905 -1.516 1.00 26.31 169 LYS B CA 1
ATOM 2345 C C . LYS B 1 150 ? -1.264 81.348 -1.940 1.00 26.84 169 LYS B C 1
ATOM 2346 O O . LYS B 1 150 ? -1.967 81.963 -2.717 1.00 22.63 169 LYS B O 1
ATOM 2352 N N . GLN B 1 151 ? -1.619 80.187 -1.420 1.00 25.78 170 GLN B N 1
ATOM 2353 C CA . GLN B 1 151 ? -2.942 79.643 -1.656 1.00 29.53 170 GLN B CA 1
ATOM 2354 C C . GLN B 1 151 ? -4.034 80.566 -1.107 1.00 26.97 170 GLN B C 1
ATOM 2355 O O . GLN B 1 151 ? -5.018 80.845 -1.790 1.00 25.14 170 GLN B O 1
ATOM 2361 N N . GLN B 1 152 ? -3.845 81.059 0.112 1.00 23.38 171 GLN B N 1
ATOM 2362 C CA . GLN B 1 152 ? -4.830 81.913 0.762 1.00 23.86 171 GLN B CA 1
ATOM 2363 C C . GLN B 1 152 ? -5.023 83.231 0.013 1.00 24.04 171 GLN B C 1
ATOM 2364 O O . GLN B 1 152 ? -6.142 83.787 -0.061 1.00 20.86 171 GLN B O 1
ATOM 2370 N N . LEU B 1 153 ? -3.924 83.730 -0.550 1.00 22.72 172 LEU B N 1
ATOM 2371 C CA . LEU B 1 153 ? -3.957 84.961 -1.331 1.00 22.61 172 LEU B CA 1
ATOM 2372 C C . LEU B 1 153 ? -4.616 84.779 -2.706 1.00 25.67 172 LEU B C 1
ATOM 2373 O O . LEU B 1 153 ? -4.855 85.754 -3.392 1.00 27.28 172 LEU B O 1
ATOM 2378 N N . GLY B 1 154 ? -4.868 83.544 -3.125 1.00 25.81 173 GLY B N 1
ATOM 2379 C CA . GLY B 1 154 ? -5.450 83.297 -4.440 1.00 28.99 173 GLY B CA 1
ATOM 2380 C C . GLY B 1 154 ? -4.419 83.198 -5.557 1.00 30.31 173 GLY B C 1
ATOM 2381 O O . GLY B 1 154 ? -4.779 83.179 -6.729 1.00 28.41 173 GLY B O 1
ATOM 2382 N N . LEU B 1 155 ? -3.143 83.074 -5.214 1.00 28.61 174 LEU B N 1
ATOM 2383 C CA . LEU B 1 155 ? -2.098 83.009 -6.217 1.00 28.44 174 LEU B CA 1
ATOM 2384 C C . LEU B 1 155 ? -1.752 81.610 -6.722 1.00 34.01 174 LEU B C 1
ATOM 2385 O O . LEU B 1 155 ? -1.152 81.473 -7.802 1.00 34.20 174 LEU B O 1
ATOM 2390 N N . ILE B 1 156 ? -2.140 80.586 -5.959 1.00 38.46 175 ILE B N 1
ATOM 2391 C CA . ILE B 1 156 ? -1.790 79.189 -6.228 1.00 43.06 175 ILE B CA 1
ATOM 2392 C C . ILE B 1 156 ? -2.947 78.295 -5.826 1.00 45.87 175 ILE B C 1
ATOM 2393 O O . ILE B 1 156 ? -3.765 78.701 -5.002 1.00 45.87 175 ILE B O 1
ATOM 2398 N N . ALA B 1 157 ? -3.014 77.103 -6.445 1.00 48.66 176 ALA B N 1
ATOM 2399 C CA . ALA B 1 157 ? -3.890 75.969 -6.035 1.00 47.00 176 ALA B CA 1
ATOM 2400 C C . ALA B 1 157 ? -5.261 76.347 -5.306 1.00 47.85 176 ALA B C 1
ATOM 2401 O O . ALA B 1 157 ? -5.640 75.135 -4.486 1.00 51.39 176 ALA B O 1
#

Organism: Bacillus cereus (strain ATCC 10987 / NRS 248) (NCBI:txid222523)

InterPro domains:
  IPR009959 Polyketide cyclase SnoaL-like [PF07366] (59-173)
  IPR009959 Polyketide cyclase SnoaL-like [PTHR38436] (18-177)
  IPR032710 NTF2-like domain superfamily [SSF54427] (57-176)